Protein AF-A0A2H0QSD4-F1 (afdb_monomer)

Sequence (322 aa):
MYLGQYLIEKKLVNEKDVLSSVLEQVESSPSVLRIISDLNLVPPAVLIGIVDASIKAQKSVSQILLEKKLISTQDFEKVLSEQARQTRTLSEIIVEKKLLNHEDCQAAIEESQVLDSSSASSESEGDVKTDVSSAEDGDDEEISWAALETLKETGAVPEEEIKRLEAKLKKKSEVEQPPAIEEKSSEMTLDLFTTEFVTLLNENRVQELKEKLNLLEVDGLDSIDQIFNELHLLTGAAKMAGLQLFAKLFESWEKVIESMKKTQRLDHSLISEGHFMLDLAFSLRNGLIDFGKESVLLNKLQLKEKYLDNMKKAILIVKKAG

Secondary structure (DSSP, 8-state):
--HHHHHHHTTSS-HHHHHHHHHHHHHHS--HHHHHHHTT-S-HHHHHHHHHHHHHTT--HHHHHHHTT-S-HHHHHHHHHHHHHHSPPHHHHHHHTTSS-HHHHHHHHHHHHHHHHHTTS-----------------------HHHHHHHHHHT-S-HHHHHHHHHHHHHHHTT----------------HHHHHHHHHS-HHHHHHHHHHHHHHHHHGGGGHHHHHHHHHHHHHHHHHTT-HHHHHHHHHHHHHHHHHHHHT---THHHHHHHHHHHHHHHHHHHHHHHS-GGGGGGSHHHHHHHHHHHHHHHHHHHHH-

pLDDT: mean 84.32, std 16.51, range [30.69, 98.0]

Foldseek 3Di:
DPLLVLCCVVVLFPNVLSVVLVVVLVVQQDDLLVLCVVVVLADPVVSVVLVVVCVVVVHDSLVSCVVVVSGDPVVSVVSVVVRVVRRDDSLNSCCVVVSDPNVVSVVSVVVVLVVVVPPPDDDDDDDDDDDDDDDDDDDPPLQDPVNLVVCVVVVPDDPVVSVVSVVVVVVVVVVPDDPDDPPPPPPQDADPLLVVLLVLLDPVNLVVLLVLLVCCVVVPLPSLVVNLVSLVVSLVSCVVSVNVLSNLLSVLVNLLSVLCVVQVDDDNVVSVLVNLSSVLSNVLSVVCVVPVDSVCSVVPVVSVVSSVVSSVVSVVSSVVSD

Solvent-accessible surface area (backbone atoms only — not comparable to full-atom values): 18736 Å² total; per-residue (Å²): 86,62,65,66,59,49,34,38,75,70,63,65,38,56,66,68,61,45,49,55,34,52,52,49,27,60,72,43,41,63,51,71,69,56,50,36,52,76,68,61,69,47,60,70,75,56,53,54,55,42,53,55,45,20,64,74,65,72,42,56,61,68,55,54,34,54,75,69,59,63,48,54,72,71,59,48,51,50,45,53,54,52,36,60,73,57,32,54,52,60,66,59,48,35,38,74,70,62,64,39,54,67,67,63,48,52,51,49,52,54,52,30,57,50,56,55,67,66,71,79,75,84,86,81,95,79,92,78,90,83,84,89,84,83,88,84,85,90,73,90,78,77,78,48,74,70,58,54,52,53,43,62,73,67,63,82,56,60,71,71,58,54,53,53,52,54,52,54,54,54,60,54,65,70,72,67,69,76,77,88,71,77,80,69,82,70,80,68,74,60,52,72,47,45,48,50,37,54,61,62,64,30,71,68,53,50,50,52,50,45,50,52,48,56,41,34,78,76,60,38,72,77,49,46,61,62,54,42,53,51,37,49,51,52,22,51,38,21,53,72,39,68,34,62,67,56,20,52,53,33,51,43,46,43,48,36,51,52,37,31,66,74,62,75,49,90,59,74,70,52,43,60,51,46,47,52,48,51,53,48,52,48,53,51,48,54,43,32,70,76,61,51,38,68,84,59,51,56,70,41,62,70,54,35,50,52,51,54,51,52,53,52,49,36,52,54,52,38,65,74,62,110

Mean predicted aligned error: 18.04 Å

Structure (mmCIF, N/CA/C/O backbone):
data_AF-A0A2H0QSD4-F1
#
_entry.id   AF-A0A2H0QSD4-F1
#
loop_
_atom_site.group_PDB
_atom_site.id
_atom_site.type_symbol
_atom_site.label_atom_id
_atom_site.label_alt_id
_atom_site.label_comp_id
_atom_site.label_asym_id
_atom_site.label_entity_id
_atom_site.label_seq_id
_atom_site.pdbx_PDB_ins_code
_atom_site.Cartn_x
_atom_site.Cartn_y
_atom_site.Cartn_z
_atom_site.occupancy
_atom_site.B_iso_or_equiv
_atom_site.auth_seq_id
_atom_site.auth_comp_id
_atom_site.auth_asym_id
_atom_site.auth_atom_id
_atom_site.pdbx_PDB_model_num
ATOM 1 N N . MET A 1 1 ? -4.812 -0.501 -15.560 1.00 70.88 1 MET A N 1
ATOM 2 C CA . MET A 1 1 ? -6.242 -0.788 -15.670 1.00 70.88 1 MET A CA 1
ATOM 3 C C . MET A 1 1 ? -6.482 -2.124 -14.986 1.00 70.88 1 MET A C 1
ATOM 5 O O . MET A 1 1 ? -5.583 -2.955 -15.017 1.00 70.88 1 MET A O 1
ATOM 9 N N . TYR A 1 2 ? -7.638 -2.371 -14.355 1.00 83.50 2 TYR A N 1
ATOM 10 C CA . TYR A 1 2 ? -7.903 -3.682 -13.736 1.00 83.50 2 TYR A CA 1
ATOM 11 C C . TYR A 1 2 ? -7.851 -4.810 -14.785 1.00 83.50 2 TYR A C 1
ATOM 13 O O . TYR A 1 2 ? -8.458 -4.684 -15.851 1.00 83.50 2 TYR A O 1
ATOM 21 N N . LEU A 1 3 ? -7.159 -5.919 -14.484 1.00 87.25 3 LEU A N 1
ATOM 22 C CA . LEU A 1 3 ? -6.913 -7.020 -15.431 1.00 87.25 3 LEU A CA 1
ATOM 23 C C . LEU A 1 3 ? -8.207 -7.564 -16.053 1.00 87.25 3 LEU A C 1
ATOM 25 O O . LEU A 1 3 ? -8.272 -7.775 -17.259 1.00 87.25 3 LEU A O 1
ATOM 29 N N . GLY A 1 4 ? -9.261 -7.755 -15.256 1.00 88.69 4 GLY A N 1
ATOM 30 C CA . GLY A 1 4 ? -10.536 -8.257 -15.773 1.00 88.69 4 GLY A CA 1
ATOM 31 C C . GLY A 1 4 ? -11.149 -7.334 -16.829 1.00 88.69 4 GLY A C 1
ATOM 32 O O . GLY A 1 4 ? -11.648 -7.807 -17.847 1.00 88.69 4 GLY A O 1
ATOM 33 N N . GLN A 1 5 ? -11.046 -6.019 -16.633 1.00 89.12 5 GLN A N 1
ATOM 34 C CA . GLN A 1 5 ? -11.559 -5.037 -17.584 1.00 89.12 5 GLN A CA 1
ATOM 35 C C . GLN A 1 5 ? -10.707 -4.988 -18.855 1.00 89.12 5 GLN A C 1
ATOM 37 O O . GLN A 1 5 ? -11.250 -4.996 -19.958 1.00 89.12 5 GLN A O 1
ATOM 42 N N . TYR A 1 6 ? -9.383 -5.072 -18.705 1.00 91.44 6 TYR A N 1
ATOM 43 C CA . TYR A 1 6 ? -8.454 -5.201 -19.827 1.00 91.44 6 TYR A CA 1
ATOM 44 C C . TYR A 1 6 ? -8.796 -6.386 -20.740 1.00 91.44 6 TYR A C 1
ATOM 46 O O . TYR A 1 6 ? -8.884 -6.241 -21.961 1.00 91.44 6 TYR A O 1
ATOM 54 N N . LEU A 1 7 ? -9.040 -7.559 -20.150 1.00 92.12 7 LEU A N 1
ATOM 55 C CA . LEU A 1 7 ? -9.354 -8.777 -20.899 1.00 92.12 7 LEU A CA 1
ATOM 56 C C . LEU A 1 7 ? -10.665 -8.664 -21.690 1.00 92.12 7 LEU A C 1
ATOM 58 O O . LEU A 1 7 ? -10.747 -9.180 -22.809 1.00 92.12 7 LEU A O 1
ATOM 62 N N . ILE A 1 8 ? -11.662 -7.967 -21.135 1.00 93.12 8 ILE A N 1
ATOM 63 C CA . ILE A 1 8 ? -12.942 -7.700 -21.804 1.00 93.12 8 ILE A CA 1
ATOM 64 C C . ILE A 1 8 ? -12.737 -6.731 -22.972 1.00 93.12 8 ILE A C 1
ATOM 66 O O . ILE A 1 8 ? -13.190 -7.000 -24.086 1.00 93.12 8 ILE A O 1
ATOM 70 N N . GLU A 1 9 ? -12.028 -5.623 -22.748 1.00 92.19 9 GLU A N 1
ATOM 71 C CA . GLU A 1 9 ? -11.808 -4.582 -23.759 1.00 92.19 9 GLU A CA 1
ATOM 72 C C . GLU A 1 9 ? -11.023 -5.098 -24.966 1.00 92.19 9 GLU A C 1
ATOM 74 O O . GLU A 1 9 ? -11.377 -4.825 -26.117 1.00 92.19 9 GLU A O 1
ATOM 79 N N . LYS A 1 10 ? -10.001 -5.923 -24.721 1.00 92.88 10 LYS A N 1
ATOM 80 C CA . LYS A 1 10 ? -9.223 -6.585 -25.776 1.00 92.88 10 LYS A CA 1
ATOM 81 C C . LYS A 1 10 ? -9.943 -7.783 -26.401 1.00 92.88 10 LYS A C 1
ATOM 83 O O . LYS A 1 10 ? -9.405 -8.392 -27.323 1.00 92.88 10 LYS A O 1
ATOM 88 N N . LYS A 1 11 ? -11.161 -8.105 -25.944 1.00 94.06 11 LYS A N 1
ATOM 89 C CA . LYS A 1 11 ? -11.972 -9.251 -26.394 1.00 94.06 11 LYS A CA 1
ATOM 90 C C . LYS A 1 11 ? -11.239 -10.592 -26.267 1.00 94.06 11 LYS A C 1
ATOM 92 O O . LYS A 1 11 ? -11.496 -11.508 -27.045 1.00 94.06 11 LYS A O 1
ATOM 97 N N . LEU A 1 12 ? -10.328 -10.691 -25.300 1.00 92.00 12 LEU A N 1
ATOM 98 C CA . LEU A 1 12 ? -9.564 -11.906 -25.016 1.00 92.00 12 LEU A CA 1
ATOM 99 C C . LEU A 1 12 ? -10.417 -12.912 -24.243 1.00 92.00 12 LEU A C 1
ATOM 101 O O . LEU A 1 12 ? -10.355 -14.109 -24.498 1.00 92.00 12 LEU A O 1
ATOM 105 N N . VAL A 1 13 ? -11.255 -12.412 -23.333 1.00 93.62 13 VAL A N 1
ATOM 106 C CA . VAL A 1 13 ? -12.205 -13.208 -22.553 1.00 93.62 13 VAL A CA 1
ATOM 107 C C . VAL A 1 13 ? -13.552 -12.491 -22.563 1.00 93.62 13 VAL A C 1
ATOM 109 O O . VAL A 1 13 ? -13.613 -11.262 -22.573 1.00 93.62 13 VAL A O 1
ATOM 112 N N . ASN A 1 14 ? -14.652 -13.243 -22.596 1.00 94.75 14 ASN A N 1
ATOM 113 C CA . ASN A 1 14 ? -15.976 -12.634 -22.536 1.00 94.75 14 ASN A CA 1
ATOM 114 C C . ASN A 1 14 ? -16.309 -12.160 -21.106 1.00 94.75 14 ASN A C 1
ATOM 116 O O . ASN A 1 14 ? -15.790 -12.669 -20.114 1.00 94.75 14 ASN A O 1
ATOM 120 N N . GLU A 1 15 ? -17.219 -11.193 -20.999 1.00 95.19 15 GLU A N 1
ATOM 121 C CA . GLU A 1 15 ? -17.610 -10.586 -19.721 1.00 95.19 15 GLU A CA 1
ATOM 122 C C . GLU A 1 15 ? -18.168 -11.602 -18.710 1.00 95.19 15 GLU A C 1
ATOM 124 O O . GLU A 1 15 ? -17.880 -11.518 -17.517 1.00 95.19 15 GLU A O 1
ATOM 129 N N . LYS A 1 16 ? -18.925 -12.603 -19.180 1.00 95.00 16 LYS A N 1
ATOM 130 C CA . LYS A 1 16 ? -19.518 -13.632 -18.311 1.00 95.00 16 LYS A CA 1
ATOM 131 C C . LYS A 1 16 ? -18.454 -14.511 -17.659 1.00 95.00 16 LYS A C 1
ATOM 133 O O . LYS A 1 16 ? -18.561 -14.828 -16.477 1.00 95.00 16 LYS A O 1
ATOM 138 N N . ASP A 1 17 ? -17.434 -14.880 -18.417 1.00 94.00 17 ASP A N 1
ATOM 139 C CA . ASP A 1 17 ? -16.352 -15.742 -17.968 1.00 94.00 17 ASP A CA 1
ATOM 140 C C . ASP A 1 17 ? -15.423 -14.987 -17.013 1.00 94.00 17 ASP A C 1
ATOM 142 O O . ASP A 1 17 ? -15.036 -15.545 -15.981 1.00 94.00 17 ASP A O 1
ATOM 146 N N . VAL A 1 18 ? -15.152 -13.701 -17.280 1.00 92.56 18 VAL A N 1
ATOM 147 C CA . VAL A 1 18 ? -14.439 -12.820 -16.339 1.00 92.56 18 VAL A CA 1
ATOM 148 C C . VAL A 1 18 ? -15.221 -12.686 -15.037 1.00 92.56 18 VAL A C 1
ATOM 150 O O . VAL A 1 18 ? -14.660 -12.945 -13.975 1.00 92.56 18 VAL A O 1
ATOM 153 N N . LEU A 1 19 ? -16.521 -12.383 -15.095 1.00 92.62 19 LEU A N 1
ATOM 154 C CA . LEU A 1 19 ? -17.363 -12.290 -13.901 1.00 92.62 19 LEU A CA 1
ATOM 155 C C . LEU A 1 19 ? -17.364 -13.603 -13.106 1.00 92.62 19 LEU A C 1
ATOM 157 O O . LEU A 1 19 ? -17.188 -13.583 -11.891 1.00 92.62 19 LEU A O 1
ATOM 161 N N . SER A 1 20 ? -17.496 -14.750 -13.780 1.00 94.75 20 SER A N 1
ATOM 162 C CA . SER A 1 20 ? -17.443 -16.061 -13.120 1.00 94.75 20 SER A CA 1
ATOM 163 C C . SER A 1 20 ? -16.097 -16.325 -12.434 1.00 94.75 20 SER A C 1
ATOM 165 O O . SER A 1 20 ? -16.042 -17.020 -11.424 1.00 94.75 20 SER A O 1
ATOM 167 N N . SER A 1 21 ? -15.007 -15.789 -12.985 1.00 94.25 21 SER A N 1
ATOM 168 C CA . SER A 1 21 ? -13.654 -15.954 -12.450 1.00 94.25 21 SER A CA 1
ATOM 169 C C . SER A 1 21 ? -13.404 -15.028 -11.263 1.00 94.25 21 SER A C 1
ATOM 171 O O . SER A 1 21 ? -12.802 -15.455 -10.285 1.00 94.25 21 SER A O 1
ATOM 173 N N . VAL A 1 22 ? -13.938 -13.804 -11.297 1.00 91.00 22 VAL A N 1
ATOM 174 C CA . VAL A 1 22 ? -13.917 -12.876 -10.155 1.00 91.00 22 VAL A CA 1
ATOM 175 C C . VAL A 1 22 ? -14.750 -13.419 -8.992 1.00 91.00 22 VAL A C 1
ATOM 177 O O . VAL A 1 22 ? -14.315 -13.359 -7.847 1.00 91.00 22 VAL A O 1
ATOM 180 N N . LEU A 1 23 ? -15.925 -13.997 -9.263 1.00 91.12 23 LEU A N 1
ATOM 181 C CA . LEU A 1 23 ? -16.731 -14.634 -8.217 1.00 91.12 23 LEU A CA 1
ATOM 182 C C . LEU A 1 23 ? -15.973 -15.789 -7.554 1.00 91.12 23 LEU A C 1
ATOM 184 O O . LEU A 1 23 ? -15.892 -15.843 -6.331 1.00 91.12 23 LEU A O 1
ATOM 188 N N . GLU A 1 24 ? -15.341 -16.654 -8.349 1.00 92.31 24 GLU A N 1
ATOM 189 C CA . GLU A 1 24 ? -14.517 -17.744 -7.820 1.00 92.31 24 GLU A CA 1
ATOM 190 C C . GLU A 1 24 ? -13.295 -17.232 -7.044 1.00 92.31 24 GLU A C 1
ATOM 192 O O . GLU A 1 24 ? -12.917 -17.820 -6.034 1.00 92.31 24 GLU A O 1
ATOM 197 N N . GLN A 1 25 ? -12.706 -16.107 -7.456 1.00 90.94 25 GLN A N 1
ATOM 198 C CA . GLN A 1 25 ? -11.621 -15.455 -6.722 1.00 90.94 25 GLN A CA 1
ATOM 199 C C . GLN A 1 25 ? -12.073 -15.050 -5.315 1.00 90.94 25 GLN A C 1
ATOM 201 O O . GLN A 1 25 ? -11.409 -15.375 -4.324 1.00 90.94 25 GLN A O 1
ATOM 206 N N . VAL A 1 26 ? -13.227 -14.388 -5.222 1.00 87.38 26 VAL A N 1
ATOM 207 C CA . VAL A 1 26 ? -13.819 -13.967 -3.948 1.00 87.38 26 VAL A CA 1
ATOM 208 C C . VAL A 1 26 ? -14.167 -15.180 -3.083 1.00 87.38 26 VAL A C 1
ATOM 210 O O . VAL A 1 26 ? -13.857 -15.189 -1.895 1.00 87.38 26 VAL A O 1
ATOM 213 N N . GLU A 1 27 ? -14.740 -16.233 -3.668 1.00 89.75 27 GLU A N 1
ATOM 214 C CA . GLU A 1 27 ? -15.076 -17.474 -2.955 1.00 89.75 27 GLU A CA 1
ATOM 215 C C . GLU A 1 27 ? -13.840 -18.262 -2.497 1.00 89.75 27 GLU A C 1
ATOM 217 O O . GLU A 1 27 ? -13.879 -18.930 -1.461 1.00 89.75 27 GLU A O 1
ATOM 222 N N . SER A 1 28 ? -12.735 -18.175 -3.242 1.00 89.25 28 SER A N 1
ATOM 223 C CA . SER A 1 28 ? -11.476 -18.841 -2.899 1.00 89.25 28 SER A CA 1
ATOM 224 C C . SER A 1 28 ? -10.754 -18.196 -1.720 1.00 89.25 28 SER A C 1
ATOM 226 O O . SER A 1 28 ? -9.892 -18.837 -1.129 1.00 89.25 28 SER A O 1
ATOM 228 N N . SER A 1 29 ? -11.101 -16.955 -1.368 1.00 88.00 29 SER A N 1
ATOM 229 C CA . SER A 1 29 ? -10.437 -16.190 -0.314 1.00 88.00 29 SER A CA 1
ATOM 230 C C . SER A 1 29 ? -10.968 -16.621 1.059 1.00 88.00 29 SER A C 1
ATOM 232 O O . SER A 1 29 ? -12.095 -16.268 1.425 1.00 88.00 29 SER A O 1
ATOM 234 N N . PRO A 1 30 ? -10.202 -17.381 1.863 1.00 89.81 30 PRO A N 1
ATOM 235 C CA . PRO A 1 30 ? -10.677 -17.811 3.168 1.00 89.81 30 PRO A CA 1
ATOM 236 C C . PRO A 1 30 ? -10.833 -16.606 4.097 1.00 89.81 30 PRO A C 1
ATOM 238 O O . PRO A 1 30 ? -10.041 -15.661 4.082 1.00 89.81 30 PRO A O 1
ATOM 241 N N . SER A 1 31 ? -11.865 -16.634 4.940 1.00 91.06 31 SER A N 1
ATOM 242 C CA . SER A 1 31 ? -12.068 -15.572 5.922 1.00 91.06 31 SER A CA 1
ATOM 243 C C . SER A 1 31 ? -11.013 -15.639 7.028 1.00 91.06 31 SER A C 1
ATOM 245 O O . SER A 1 31 ? -10.570 -16.718 7.426 1.00 91.06 31 SER A O 1
ATOM 247 N N . VAL A 1 32 ? -10.672 -14.481 7.597 1.00 90.38 32 VAL A N 1
ATOM 248 C CA . VAL A 1 32 ? -9.747 -14.363 8.741 1.00 90.38 32 VAL A CA 1
ATOM 249 C C . VAL A 1 32 ? -10.153 -15.297 9.892 1.00 90.38 32 VAL A C 1
ATOM 251 O O . VAL A 1 32 ? -9.309 -15.953 10.493 1.00 90.38 32 VAL A O 1
ATOM 254 N N . LEU A 1 33 ? -11.458 -15.427 10.159 1.00 92.75 33 LEU A N 1
ATOM 255 C CA . LEU A 1 33 ? -11.996 -16.344 11.171 1.00 92.75 33 LEU A CA 1
ATOM 256 C C . LEU A 1 33 ? -11.663 -17.809 10.889 1.00 92.75 33 LEU A C 1
ATOM 258 O O . LEU A 1 33 ? -11.310 -18.543 11.811 1.00 92.75 33 LEU A O 1
ATOM 262 N N . ARG A 1 34 ? -11.794 -18.232 9.627 1.00 93.50 34 ARG A N 1
ATOM 263 C CA . ARG A 1 34 ? -11.511 -19.607 9.217 1.00 93.50 34 ARG A CA 1
ATOM 264 C C . ARG A 1 34 ? -10.042 -19.937 9.447 1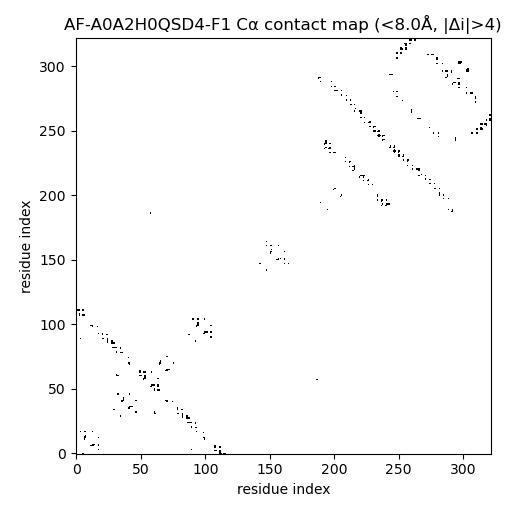.00 93.50 34 ARG A C 1
ATOM 266 O O . ARG A 1 34 ? -9.747 -20.926 10.100 1.00 93.50 34 ARG A O 1
ATOM 273 N N . ILE A 1 35 ? -9.144 -19.056 9.018 1.00 94.31 35 ILE A N 1
ATOM 274 C CA . ILE A 1 35 ? -7.698 -19.251 9.171 1.00 94.31 35 ILE A CA 1
ATOM 275 C C . ILE A 1 35 ? -7.298 -19.283 10.648 1.00 94.31 35 ILE A C 1
ATOM 277 O O . ILE A 1 35 ? -6.523 -20.140 11.058 1.00 94.31 35 ILE A O 1
ATOM 281 N N . ILE A 1 36 ? -7.850 -18.390 11.475 1.00 94.12 36 ILE A N 1
ATOM 282 C CA . ILE A 1 36 ? -7.592 -18.390 12.924 1.00 94.12 36 ILE A CA 1
ATOM 283 C C . ILE A 1 36 ? -8.042 -19.703 13.570 1.00 94.12 36 ILE A C 1
ATOM 285 O O . ILE A 1 36 ? -7.344 -20.226 14.442 1.00 94.12 36 ILE A O 1
ATOM 289 N N . SER A 1 37 ? -9.195 -20.227 13.144 1.00 94.31 37 SER A N 1
ATOM 290 C CA . SER A 1 37 ? -9.696 -21.526 13.589 1.00 94.31 37 SER A CA 1
ATOM 291 C C . SER A 1 37 ? -8.776 -22.663 13.140 1.00 94.31 37 SER A C 1
ATOM 293 O O . SER A 1 37 ? -8.420 -23.505 13.958 1.00 94.31 37 SER A O 1
ATOM 295 N N . ASP A 1 38 ? -8.354 -22.673 11.874 1.00 94.38 38 ASP A N 1
ATOM 296 C CA . ASP A 1 38 ? -7.491 -23.716 11.303 1.00 94.38 38 ASP A CA 1
ATOM 297 C C . ASP A 1 38 ? -6.108 -23.740 11.977 1.00 94.38 38 ASP A C 1
ATOM 299 O O . ASP A 1 38 ? -5.574 -24.804 12.298 1.00 94.38 38 ASP A O 1
ATOM 303 N N . LEU A 1 39 ? -5.553 -22.562 12.278 1.00 94.62 39 LEU A N 1
ATOM 304 C CA . LEU A 1 39 ? -4.291 -22.406 13.003 1.00 94.62 39 LEU A CA 1
ATOM 305 C C . LEU A 1 39 ? -4.431 -22.599 14.525 1.00 94.62 39 LEU A C 1
ATOM 307 O O . LEU A 1 39 ? -3.426 -22.563 15.233 1.00 94.62 39 LEU A O 1
ATOM 311 N N . ASN A 1 40 ? -5.648 -22.813 15.040 1.00 95.19 40 ASN A N 1
ATOM 312 C CA . ASN A 1 40 ? -5.954 -22.947 16.469 1.00 95.19 40 ASN A CA 1
ATOM 313 C C . ASN A 1 40 ? -5.394 -21.802 17.339 1.00 95.19 40 ASN A C 1
ATOM 315 O O . ASN A 1 40 ? -5.021 -22.015 18.493 1.00 95.19 40 ASN A O 1
ATOM 319 N N . LEU A 1 41 ? -5.337 -20.580 16.801 1.00 94.06 41 LEU A N 1
ATOM 320 C CA . LEU A 1 41 ? -4.761 -19.430 17.514 1.00 94.06 41 LEU A CA 1
ATOM 321 C C . LEU A 1 41 ? -5.691 -18.909 18.613 1.00 94.06 41 LEU A C 1
ATOM 323 O O . LEU A 1 41 ? -5.234 -18.368 19.617 1.00 94.06 41 LEU A O 1
ATOM 327 N N . VAL A 1 42 ? -7.003 -19.076 18.428 1.00 94.56 42 VAL A N 1
ATOM 328 C CA . VAL A 1 42 ? -8.032 -18.636 19.374 1.00 94.56 42 VAL A CA 1
ATOM 329 C C . VAL A 1 42 ? -9.030 -19.776 19.596 1.00 94.56 42 VAL A C 1
ATOM 331 O O . VAL A 1 42 ? -9.488 -20.375 18.621 1.00 94.56 42 VAL A O 1
ATOM 334 N N . PRO A 1 43 ? -9.425 -20.081 20.848 1.00 95.56 43 PRO A N 1
ATOM 335 C CA . PRO A 1 43 ? -10.403 -21.130 21.113 1.00 95.56 43 PRO A CA 1
ATOM 336 C C . PRO A 1 43 ? -11.765 -20.851 20.444 1.00 95.56 43 PRO A C 1
ATOM 338 O O . PRO A 1 43 ? -12.239 -19.710 20.492 1.00 95.56 43 PRO A O 1
ATOM 341 N N . PRO A 1 44 ? -12.475 -21.873 19.923 1.00 93.75 44 PRO A N 1
ATOM 342 C CA . PRO A 1 44 ? -13.745 -21.688 19.209 1.00 93.75 44 PRO A CA 1
ATOM 343 C C . PRO A 1 44 ? -14.828 -20.949 20.007 1.00 93.75 44 PRO A C 1
ATOM 345 O O . PRO A 1 44 ? -15.555 -20.123 19.462 1.00 93.75 44 PRO A O 1
ATOM 348 N N . ALA A 1 45 ? -14.907 -21.190 21.320 1.00 93.25 45 ALA A N 1
ATOM 349 C CA . ALA A 1 45 ? -15.857 -20.499 22.193 1.00 93.25 45 ALA A CA 1
ATOM 350 C C . ALA A 1 45 ? -15.612 -18.980 22.241 1.00 93.25 45 ALA A C 1
ATOM 352 O O . ALA A 1 45 ? -16.557 -18.195 22.311 1.00 93.25 45 ALA A O 1
ATOM 353 N N . VAL A 1 46 ? -14.345 -18.562 22.170 1.00 94.94 46 VAL A N 1
ATOM 354 C CA . VAL A 1 46 ? -13.970 -17.146 22.137 1.00 94.94 46 VAL A CA 1
ATOM 355 C C . VAL A 1 46 ? -14.274 -16.557 20.762 1.00 94.94 46 VAL A C 1
ATOM 357 O O . VAL A 1 46 ? -14.818 -15.460 20.700 1.00 94.94 46 VAL A O 1
ATOM 360 N N . LEU A 1 47 ? -14.019 -17.293 19.672 1.00 94.00 47 LEU A N 1
ATOM 36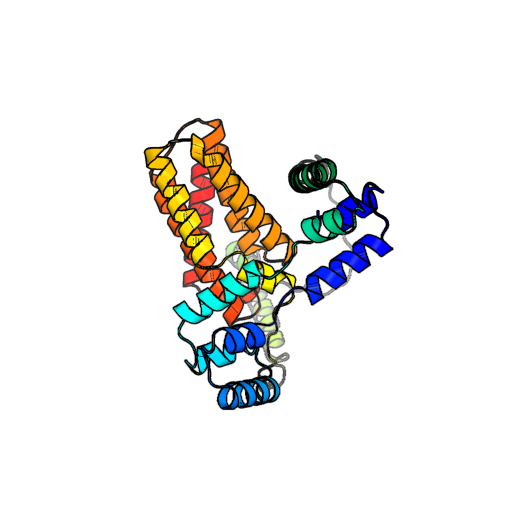1 C CA . LEU A 1 47 ? -14.340 -16.850 18.308 1.00 94.00 47 LEU A CA 1
ATOM 362 C C . LEU A 1 47 ? -15.826 -16.524 18.130 1.00 94.00 47 LEU A C 1
ATOM 364 O O . LEU A 1 47 ? -16.151 -15.477 17.579 1.00 94.00 47 LEU A O 1
ATOM 368 N N . ILE A 1 48 ? -16.727 -17.357 18.657 1.00 93.81 48 ILE A N 1
ATOM 369 C CA . ILE A 1 48 ? -18.173 -17.081 18.622 1.00 93.81 48 ILE A CA 1
ATOM 370 C C . ILE A 1 48 ? -18.485 -15.765 19.348 1.00 93.81 48 ILE A C 1
ATOM 372 O O . ILE A 1 48 ? -19.186 -14.907 18.814 1.00 93.81 48 ILE A O 1
ATOM 376 N N . GLY A 1 49 ? -17.896 -15.556 20.529 1.00 94.50 49 GLY A N 1
ATOM 377 C CA . GLY A 1 49 ? -18.054 -14.307 21.278 1.00 94.50 49 GLY A CA 1
ATOM 378 C C . GLY A 1 49 ? -17.477 -13.082 20.559 1.00 94.50 49 GLY A C 1
ATOM 379 O O . GLY A 1 49 ? -17.971 -11.971 20.753 1.00 94.50 49 GLY A O 1
ATOM 380 N N . ILE A 1 50 ? -16.452 -13.263 19.721 1.00 93.75 50 ILE A N 1
ATOM 381 C CA . ILE A 1 50 ? -15.905 -12.202 18.866 1.00 93.75 50 ILE A CA 1
ATOM 382 C C . ILE A 1 50 ? -16.877 -11.869 17.741 1.00 93.75 50 ILE A C 1
ATOM 384 O O . ILE A 1 50 ? -17.078 -10.688 17.496 1.00 93.75 50 ILE A O 1
ATOM 388 N N . VAL A 1 51 ? -17.498 -12.861 17.098 1.00 93.88 51 VAL A N 1
ATOM 389 C CA . VAL A 1 51 ? -18.511 -12.625 16.054 1.00 93.88 51 VAL A CA 1
ATOM 390 C C . VAL A 1 51 ? -19.725 -11.894 16.631 1.00 93.88 51 VAL A C 1
ATOM 392 O O . VAL A 1 51 ? -20.189 -10.901 16.078 1.00 93.88 51 VAL A O 1
ATOM 395 N N . ASP A 1 52 ? -20.196 -12.304 17.807 1.00 93.06 52 ASP A N 1
ATOM 396 C CA . ASP A 1 52 ? -21.268 -11.581 18.494 1.00 93.06 52 ASP A CA 1
ATOM 397 C C . ASP A 1 52 ? -20.849 -10.150 18.849 1.00 93.06 52 ASP A C 1
ATOM 399 O O . ASP A 1 52 ? -21.637 -9.210 18.723 1.00 93.06 52 ASP A O 1
ATOM 403 N N . ALA A 1 53 ? -19.604 -9.964 19.293 1.00 91.06 53 ALA A N 1
ATOM 404 C CA . ALA A 1 53 ? -19.065 -8.641 19.569 1.00 91.06 53 ALA A CA 1
ATOM 405 C C . ALA A 1 53 ? -18.897 -7.807 18.290 1.00 91.06 53 ALA A C 1
ATOM 407 O O . ALA A 1 53 ? -19.130 -6.604 18.350 1.00 91.06 53 ALA A O 1
ATOM 408 N N . SER A 1 54 ? -18.549 -8.416 17.152 1.00 91.38 54 SER A N 1
ATOM 409 C CA . SER A 1 54 ? -18.392 -7.735 15.861 1.00 91.38 54 SER A CA 1
ATOM 410 C C . SER A 1 54 ? -19.724 -7.251 15.332 1.00 91.38 54 SER A C 1
ATOM 412 O O . SER A 1 54 ? -19.808 -6.139 14.837 1.00 91.38 54 SER A O 1
ATOM 414 N N . ILE A 1 55 ? -20.788 -8.028 15.526 1.00 91.50 55 ILE A N 1
ATOM 415 C CA . ILE A 1 55 ? -22.146 -7.613 15.168 1.00 91.50 55 ILE A CA 1
ATOM 416 C C . ILE A 1 55 ? -22.639 -6.506 16.109 1.00 91.50 55 ILE A C 1
ATOM 418 O O . ILE A 1 55 ? -23.163 -5.495 15.649 1.00 91.50 55 ILE A O 1
ATOM 422 N N . LYS A 1 56 ? -22.460 -6.666 17.428 1.00 92.94 56 LYS A N 1
ATOM 423 C CA . LYS A 1 56 ? -22.938 -5.687 18.425 1.00 92.94 56 LYS A CA 1
ATOM 424 C C . LYS A 1 56 ? -22.218 -4.348 18.345 1.00 92.94 56 LYS A C 1
ATOM 426 O O . LYS A 1 56 ? -22.844 -3.319 18.566 1.00 92.94 56 LYS A O 1
ATOM 431 N N . ALA A 1 57 ? -20.914 -4.384 18.099 1.00 88.50 57 ALA A N 1
ATOM 432 C CA . ALA A 1 57 ? -20.076 -3.200 18.007 1.00 88.50 57 ALA A CA 1
ATOM 433 C C . ALA A 1 57 ? -19.856 -2.743 16.562 1.00 88.50 57 ALA A C 1
ATOM 435 O O . ALA A 1 57 ? -19.039 -1.859 16.394 1.00 88.50 57 ALA A O 1
ATOM 436 N N . GLN A 1 58 ? -20.470 -3.407 15.568 1.00 83.94 58 GLN A N 1
ATOM 437 C CA . GLN A 1 58 ? -20.311 -3.167 14.121 1.00 83.94 58 GLN A CA 1
ATOM 438 C C . GLN A 1 58 ? -18.852 -2.956 13.644 1.00 83.94 58 GLN A C 1
ATOM 440 O O . GLN A 1 58 ? -18.571 -2.346 12.616 1.00 83.94 58 GLN A O 1
ATOM 445 N N . LYS A 1 59 ? -17.893 -3.560 14.354 1.00 86.31 59 LYS A N 1
ATOM 446 C CA . LYS A 1 59 ? -16.467 -3.563 14.004 1.00 86.31 59 LYS A CA 1
ATOM 447 C C . LYS A 1 59 ? -16.109 -4.803 13.207 1.00 86.31 59 LYS A C 1
ATOM 449 O O . LYS A 1 59 ? -16.726 -5.856 13.359 1.00 86.31 59 LYS A O 1
ATOM 454 N N . SER A 1 60 ? -15.032 -4.722 12.432 1.00 87.88 60 SER A N 1
ATOM 455 C CA . SER A 1 60 ? -14.458 -5.923 11.823 1.00 87.88 60 SER A CA 1
ATOM 456 C C . SER A 1 60 ? -13.946 -6.892 12.897 1.00 87.88 60 SER A C 1
ATOM 458 O O . SER A 1 60 ? -13.476 -6.495 13.968 1.00 87.88 60 SER A O 1
ATOM 460 N N . VAL A 1 61 ? -13.991 -8.190 12.595 1.00 89.44 61 VAL A N 1
ATOM 461 C CA . VAL A 1 61 ? -13.455 -9.242 13.474 1.00 89.44 61 VAL A CA 1
ATOM 462 C C . VAL A 1 61 ? -11.981 -8.975 13.803 1.00 89.44 61 VAL A C 1
ATOM 464 O O . VAL A 1 61 ? -11.574 -9.095 14.958 1.00 89.44 61 VAL A O 1
ATOM 467 N N . SER A 1 62 ? -11.200 -8.559 12.802 1.00 88.88 62 SER A N 1
ATOM 468 C CA . SER A 1 62 ? -9.780 -8.220 12.929 1.00 88.88 62 SER A CA 1
ATOM 469 C C . SER A 1 62 ? -9.531 -7.108 13.950 1.00 88.88 62 SER A C 1
ATOM 471 O O . SER A 1 62 ? -8.658 -7.242 14.805 1.00 88.88 62 SER A O 1
ATOM 473 N N . GLN A 1 63 ? -10.333 -6.038 13.922 1.00 85.12 63 GLN A N 1
ATOM 474 C CA . GLN A 1 63 ? -10.226 -4.949 14.899 1.00 85.12 63 GLN A CA 1
ATOM 475 C C . GLN A 1 63 ? -10.519 -5.438 16.317 1.00 85.12 63 GLN A C 1
ATOM 477 O O . GLN A 1 63 ? -9.765 -5.131 17.233 1.00 85.12 63 GLN A O 1
ATOM 482 N N . ILE A 1 64 ? -11.564 -6.248 16.512 1.00 90.44 64 ILE A N 1
ATOM 483 C CA . ILE A 1 64 ? -11.911 -6.759 17.847 1.00 90.44 64 ILE A CA 1
ATOM 484 C C . ILE A 1 64 ? -10.832 -7.691 18.393 1.00 90.44 64 ILE A C 1
ATOM 486 O O . ILE A 1 64 ? -10.529 -7.641 19.587 1.00 90.44 64 ILE A O 1
ATOM 490 N N . LEU A 1 65 ? -10.248 -8.528 17.535 1.00 90.69 65 LEU A N 1
ATOM 491 C CA . LEU A 1 65 ? -9.136 -9.406 17.896 1.00 90.69 65 LEU A CA 1
ATOM 492 C C . LEU A 1 65 ? -7.934 -8.610 18.422 1.00 90.69 65 LEU A C 1
ATOM 494 O O . LEU A 1 65 ? -7.382 -8.970 19.465 1.00 90.69 65 LEU A O 1
ATOM 498 N N . LEU A 1 66 ? -7.572 -7.519 17.738 1.00 88.06 66 LEU A N 1
ATOM 499 C CA . LEU A 1 66 ? -6.452 -6.652 18.110 1.00 88.06 66 LEU A CA 1
ATOM 500 C C . LEU A 1 66 ? -6.765 -5.790 19.343 1.00 88.06 66 LEU A C 1
ATOM 502 O O . LEU A 1 66 ? -5.976 -5.759 20.286 1.00 88.06 66 LEU A O 1
ATOM 506 N N . GLU A 1 67 ? -7.936 -5.148 19.392 1.00 89.25 67 GLU A N 1
ATOM 507 C CA . GLU A 1 67 ? -8.360 -4.296 20.515 1.00 89.25 67 GLU A CA 1
ATOM 508 C C . GLU A 1 67 ? -8.431 -5.075 21.830 1.00 89.25 67 GLU A C 1
ATOM 510 O O . GLU A 1 67 ? -7.954 -4.615 22.869 1.00 89.25 67 GLU A O 1
ATOM 515 N N . LYS A 1 68 ? -9.003 -6.285 21.788 1.00 92.12 68 LYS A N 1
ATOM 516 C CA . LYS A 1 68 ? -9.099 -7.158 22.963 1.00 92.12 68 LYS A CA 1
ATOM 517 C C . LYS A 1 68 ? -7.806 -7.922 23.248 1.00 92.12 68 LYS A C 1
ATOM 519 O O . LYS A 1 68 ? -7.776 -8.682 24.214 1.00 92.12 68 LYS A O 1
ATOM 524 N N . LYS A 1 69 ? -6.757 -7.730 22.434 1.00 91.69 69 LYS A N 1
ATOM 525 C CA . LYS A 1 69 ? -5.466 -8.431 22.528 1.00 91.69 69 LYS A CA 1
ATOM 526 C C . LYS A 1 69 ? -5.636 -9.954 22.599 1.00 91.69 69 LYS A C 1
ATOM 528 O O . LYS A 1 69 ? -4.934 -10.630 23.346 1.00 91.69 69 LYS A O 1
ATOM 533 N N . LEU A 1 70 ? -6.613 -10.481 21.858 1.00 91.50 70 LEU A N 1
ATOM 534 C CA . LEU A 1 70 ? -6.924 -11.915 21.815 1.00 91.50 70 LEU A CA 1
ATOM 535 C C . LEU A 1 70 ? -5.977 -12.679 20.889 1.00 91.50 70 LEU A C 1
ATOM 537 O O . LEU A 1 70 ? -5.874 -13.897 20.992 1.00 91.50 70 LEU A O 1
ATOM 541 N N . ILE A 1 71 ? -5.289 -11.958 20.008 1.00 93.44 71 ILE A N 1
ATOM 542 C CA . ILE A 1 71 ? -4.221 -12.456 19.152 1.00 93.44 71 ILE A CA 1
ATOM 543 C C . ILE A 1 71 ? -3.022 -11.512 19.272 1.00 93.44 71 ILE A C 1
ATOM 545 O O . ILE A 1 71 ? -3.192 -10.305 19.472 1.00 93.44 71 ILE A O 1
ATOM 549 N N . SER A 1 72 ? -1.809 -12.055 19.186 1.00 91.44 72 SER A N 1
ATOM 550 C CA . SER A 1 72 ? -0.598 -11.239 19.104 1.00 91.44 72 SER A CA 1
ATOM 551 C C . SER A 1 72 ? -0.473 -10.615 17.708 1.00 91.44 72 SER A C 1
ATOM 553 O O . SER A 1 72 ? -0.988 -11.166 16.736 1.00 91.44 72 SER A O 1
ATOM 555 N N . THR A 1 73 ? 0.235 -9.489 17.581 1.00 87.38 73 THR A N 1
ATOM 556 C CA . THR A 1 73 ? 0.490 -8.869 16.267 1.00 87.38 73 THR A CA 1
ATOM 557 C C . THR A 1 73 ? 1.197 -9.841 15.318 1.00 87.38 73 THR A C 1
ATOM 559 O O . THR A 1 73 ? 0.782 -9.986 14.175 1.00 87.38 73 THR A O 1
ATOM 562 N N . GLN A 1 74 ? 2.180 -10.597 15.821 1.00 89.31 74 GLN A N 1
ATOM 563 C CA . GLN A 1 74 ? 2.911 -11.597 15.034 1.00 89.31 74 GLN A CA 1
ATOM 564 C C . GLN A 1 74 ? 2.011 -12.739 14.549 1.00 89.31 74 GLN A C 1
ATOM 566 O O . GLN A 1 74 ? 2.143 -13.205 13.421 1.00 89.31 74 GLN A O 1
ATOM 571 N N . ASP A 1 75 ? 1.089 -13.220 15.384 1.00 92.00 75 ASP A N 1
ATOM 572 C CA . ASP A 1 75 ? 0.172 -14.284 14.968 1.00 92.00 75 ASP A CA 1
ATOM 573 C C . ASP A 1 75 ? -0.903 -13.759 14.013 1.00 92.00 75 ASP A C 1
ATOM 575 O O . ASP A 1 75 ? -1.327 -14.479 13.112 1.00 92.00 75 ASP A O 1
ATOM 579 N N . PHE A 1 76 ? -1.297 -12.492 14.148 1.00 91.31 76 PHE A N 1
ATOM 580 C CA . PHE A 1 76 ? -2.177 -11.838 13.186 1.00 91.31 76 PHE A CA 1
ATOM 581 C C . PHE A 1 76 ? -1.500 -11.669 11.815 1.00 91.31 76 PHE A C 1
ATOM 583 O O . PHE A 1 76 ? -2.111 -11.958 10.791 1.00 91.31 76 PHE A O 1
ATOM 590 N N . GLU A 1 77 ? -0.217 -11.306 11.775 1.00 87.19 77 GLU A N 1
ATOM 591 C CA . GLU A 1 77 ? 0.575 -11.268 10.536 1.00 87.19 77 GLU A CA 1
ATOM 592 C C . GLU A 1 77 ? 0.685 -12.641 9.864 1.00 87.19 77 GLU A C 1
ATOM 594 O O . GLU A 1 77 ? 0.569 -12.740 8.638 1.00 87.19 77 GLU A O 1
ATOM 599 N N . LYS A 1 78 ? 0.841 -13.719 10.648 1.00 91.06 78 LYS A N 1
ATOM 600 C CA . LYS A 1 78 ? 0.801 -15.093 10.116 1.00 91.06 78 LYS A CA 1
ATOM 601 C C . LYS A 1 78 ? -0.550 -15.408 9.485 1.00 91.06 78 LYS A C 1
ATOM 603 O O . LYS A 1 78 ? -0.585 -16.015 8.421 1.00 91.06 78 LYS A O 1
ATOM 608 N N . VAL A 1 79 ? -1.650 -14.984 10.109 1.00 92.69 79 VAL A N 1
ATOM 609 C CA . VAL A 1 79 ? -3.003 -15.169 9.562 1.00 92.69 79 VAL A CA 1
ATOM 610 C C . VAL A 1 79 ? -3.156 -14.447 8.226 1.00 92.69 79 VAL A C 1
ATOM 612 O O . VAL A 1 79 ? -3.662 -15.046 7.282 1.00 92.69 79 VAL A O 1
ATOM 615 N N . LEU A 1 80 ? -2.691 -13.199 8.118 1.00 89.44 80 LEU A N 1
ATOM 616 C CA . LEU A 1 80 ? -2.749 -12.444 6.861 1.00 89.44 80 LEU A CA 1
ATOM 617 C C . LEU A 1 80 ? -1.874 -13.073 5.771 1.00 89.44 80 LEU A C 1
ATOM 619 O O . LEU A 1 80 ? -2.308 -13.202 4.628 1.00 89.44 80 LEU A O 1
ATOM 623 N N . SER A 1 81 ? -0.671 -13.521 6.131 1.00 87.25 81 SER A N 1
ATOM 624 C CA . SER A 1 81 ? 0.225 -14.234 5.212 1.00 87.25 81 SER A CA 1
ATOM 625 C C . SER A 1 81 ? -0.411 -15.526 4.696 1.00 87.25 81 SER A C 1
ATOM 627 O O . SER A 1 81 ? -0.361 -15.825 3.505 1.00 87.25 81 SER A O 1
ATOM 629 N N . GLU A 1 82 ? -1.060 -16.279 5.582 1.00 90.44 82 GLU A N 1
ATOM 630 C CA . GLU A 1 82 ? -1.738 -17.523 5.232 1.00 90.44 82 GLU A CA 1
ATOM 631 C C . GLU A 1 82 ? -3.003 -17.272 4.396 1.00 90.44 8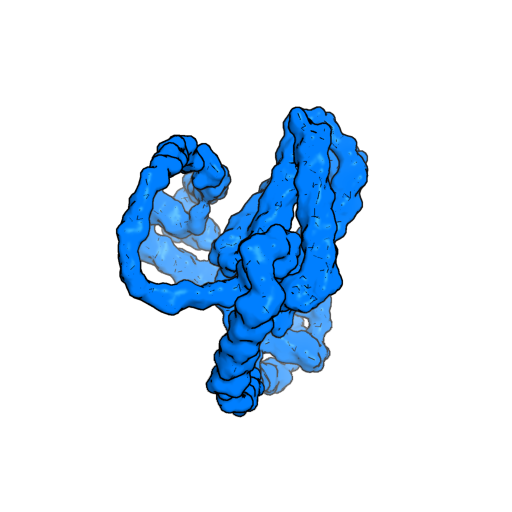2 GLU A C 1
ATOM 633 O O . GLU A 1 82 ? -3.298 -18.036 3.478 1.00 90.44 82 GLU A O 1
ATOM 638 N N . GLN A 1 83 ? -3.709 -16.164 4.641 1.00 90.88 83 GLN A N 1
ATOM 639 C CA . GLN A 1 83 ? -4.834 -15.727 3.814 1.00 90.88 83 GLN A CA 1
ATOM 640 C C . GLN A 1 83 ? -4.383 -15.422 2.389 1.00 90.88 83 GLN A C 1
ATOM 642 O O . GLN A 1 83 ? -4.991 -15.907 1.434 1.00 90.88 83 GLN A O 1
ATOM 647 N N . ALA A 1 84 ? -3.298 -14.657 2.250 1.00 84.31 84 ALA A N 1
ATOM 648 C CA . ALA A 1 84 ? -2.714 -14.328 0.957 1.00 84.31 84 ALA A CA 1
ATOM 649 C C . ALA A 1 84 ? -2.245 -15.588 0.215 1.00 84.31 84 ALA A C 1
ATOM 651 O O . ALA A 1 84 ? -2.471 -15.706 -0.982 1.00 84.31 84 ALA A O 1
ATOM 652 N N . ARG A 1 85 ? -1.668 -16.563 0.932 1.00 88.44 85 ARG A N 1
ATOM 653 C CA . ARG A 1 85 ? -1.213 -17.843 0.366 1.00 88.44 85 ARG A CA 1
ATOM 654 C C . ARG A 1 85 ? -2.352 -18.716 -0.166 1.00 88.44 85 ARG A C 1
ATOM 656 O O . ARG A 1 85 ? -2.141 -19.476 -1.106 1.00 88.44 85 ARG A O 1
ATOM 663 N N . GLN A 1 86 ? -3.520 -18.671 0.470 1.00 87.75 86 GLN A N 1
ATOM 664 C CA . GLN A 1 86 ? -4.677 -19.491 0.092 1.00 87.75 86 GLN A CA 1
ATOM 665 C C . GLN A 1 86 ? -5.601 -18.804 -0.922 1.00 87.75 86 GLN A C 1
ATOM 667 O O . GLN A 1 86 ? -6.395 -19.480 -1.574 1.00 87.75 86 GLN A O 1
ATOM 672 N N . THR A 1 87 ? -5.507 -17.481 -1.052 1.00 87.88 87 THR A N 1
ATOM 673 C CA . THR A 1 87 ? -6.294 -16.715 -2.018 1.00 87.88 87 THR A CA 1
ATOM 674 C C . THR A 1 87 ? -5.758 -16.962 -3.420 1.00 87.88 87 THR A C 1
ATOM 676 O O . THR A 1 87 ? -4.587 -16.708 -3.689 1.00 87.88 87 THR A O 1
ATOM 679 N N . ARG A 1 88 ? -6.617 -17.435 -4.326 1.00 89.19 88 ARG A N 1
ATOM 680 C CA . ARG A 1 88 ? -6.241 -17.606 -5.733 1.00 89.19 88 ARG A CA 1
ATOM 681 C C . ARG A 1 88 ? -6.288 -16.262 -6.436 1.00 89.19 88 ARG A C 1
ATOM 683 O O . ARG A 1 88 ? -7.156 -15.435 -6.159 1.00 89.19 88 ARG A O 1
ATOM 690 N N . THR A 1 89 ? -5.364 -16.027 -7.352 1.00 90.25 89 THR A N 1
ATOM 691 C CA . THR A 1 89 ? -5.380 -14.805 -8.163 1.00 90.25 89 THR A CA 1
ATOM 692 C C . THR A 1 89 ? -6.326 -14.954 -9.357 1.00 90.25 89 THR A C 1
ATOM 694 O O . THR A 1 89 ? -6.631 -16.061 -9.805 1.00 90.25 89 THR A O 1
ATOM 697 N N . LEU A 1 90 ? -6.813 -13.834 -9.902 1.00 89.56 90 LEU A N 1
ATOM 698 C CA . LEU A 1 90 ? -7.681 -13.866 -11.084 1.00 89.56 90 LEU A CA 1
ATOM 699 C C . LEU A 1 90 ? -6.990 -14.544 -12.283 1.00 89.56 90 LEU A C 1
ATOM 701 O O . LEU A 1 90 ? -7.630 -15.292 -13.017 1.00 89.56 90 LEU A O 1
ATOM 705 N N . SER A 1 91 ? -5.688 -14.313 -12.465 1.00 90.31 91 SER A N 1
ATOM 706 C CA . SER A 1 91 ? -4.885 -14.926 -13.528 1.00 90.31 91 SER A CA 1
ATOM 707 C C . SER A 1 91 ? -4.800 -16.446 -13.385 1.00 90.31 91 SER A C 1
ATOM 709 O O . SER A 1 91 ? -5.026 -17.156 -14.363 1.00 90.31 91 SER A O 1
ATOM 711 N N . GLU A 1 92 ? -4.562 -16.962 -12.175 1.00 89.12 92 GLU A N 1
ATOM 712 C CA . GLU A 1 92 ? -4.570 -18.407 -11.900 1.00 89.12 92 GLU A CA 1
ATOM 713 C C . GLU A 1 92 ? -5.905 -19.051 -12.283 1.00 89.12 92 GLU A C 1
ATOM 715 O O . GLU A 1 92 ? -5.929 -20.077 -12.965 1.00 89.12 92 GLU A O 1
ATOM 720 N N . ILE A 1 93 ? -7.022 -18.427 -11.896 1.00 92.06 93 ILE A N 1
ATOM 721 C CA . ILE A 1 93 ? -8.369 -18.941 -12.177 1.00 92.06 93 ILE A CA 1
ATOM 722 C C . ILE A 1 93 ? -8.653 -18.939 -13.684 1.00 92.06 93 ILE A C 1
ATOM 724 O O . ILE A 1 93 ? -9.197 -19.908 -14.215 1.00 92.06 93 ILE A O 1
ATOM 728 N N . ILE A 1 94 ? -8.263 -17.878 -14.393 1.00 91.44 94 ILE A N 1
ATOM 729 C CA . ILE A 1 94 ? -8.457 -17.750 -15.845 1.00 91.44 94 ILE A CA 1
ATOM 730 C C . ILE A 1 94 ? -7.661 -18.813 -16.612 1.00 91.44 94 ILE A C 1
ATOM 732 O O . ILE A 1 94 ? -8.197 -19.428 -17.543 1.00 91.44 94 ILE A O 1
ATOM 736 N N . VAL A 1 95 ? -6.412 -19.061 -16.207 1.00 92.94 95 VAL A N 1
ATOM 737 C CA . VAL A 1 95 ? -5.555 -20.092 -16.809 1.00 92.94 95 VAL A CA 1
ATOM 738 C C . VAL A 1 95 ? -6.096 -21.491 -16.518 1.00 92.94 95 VAL A C 1
ATOM 740 O O . VAL A 1 95 ? -6.173 -22.326 -17.421 1.00 92.94 95 VAL A O 1
ATOM 743 N N . GLU A 1 96 ? -6.541 -21.756 -15.288 1.00 91.88 96 GLU A N 1
ATOM 744 C CA . GLU A 1 96 ? -7.100 -23.056 -14.905 1.00 91.88 96 GLU A CA 1
ATOM 745 C C . GLU A 1 96 ? -8.404 -23.372 -15.646 1.00 91.88 96 GLU A C 1
ATOM 747 O O . GLU A 1 96 ? -8.590 -24.490 -16.136 1.00 91.88 96 GLU A O 1
ATOM 752 N N . LYS A 1 97 ? -9.271 -22.368 -15.822 1.00 92.62 97 LYS A N 1
ATOM 753 C CA . LYS A 1 97 ? -10.482 -22.481 -16.648 1.00 92.62 97 LYS A CA 1
ATOM 754 C C . LYS A 1 97 ? -10.189 -22.604 -18.144 1.00 92.62 97 LYS A C 1
ATOM 756 O O . LYS A 1 97 ? -11.121 -22.812 -18.920 1.00 92.62 97 LYS A O 1
ATOM 761 N N . LYS A 1 98 ? -8.918 -22.510 -18.557 1.00 93.00 98 LYS A N 1
ATOM 762 C CA . LYS A 1 98 ? -8.469 -22.538 -19.958 1.00 93.00 98 LYS A CA 1
ATOM 763 C C . LYS A 1 98 ? -9.133 -21.455 -20.809 1.00 93.00 98 LYS A C 1
ATOM 765 O O . LYS A 1 98 ? -9.303 -21.636 -22.012 1.00 93.00 98 LYS A O 1
ATOM 770 N N . LEU A 1 99 ? -9.523 -20.347 -20.177 1.00 90.88 99 LEU A N 1
ATOM 771 C CA . LEU A 1 99 ? -10.081 -19.183 -20.867 1.00 90.88 99 LEU A CA 1
ATOM 772 C C . LEU A 1 99 ? -8.980 -18.432 -21.613 1.00 90.88 99 LEU A C 1
ATOM 774 O O . LEU A 1 99 ? -9.217 -17.884 -22.683 1.00 90.88 99 LEU A O 1
ATOM 778 N N . LEU A 1 100 ? -7.775 -18.453 -21.047 1.00 92.06 100 LEU A N 1
ATOM 779 C CA . LEU A 1 100 ? -6.567 -17.902 -21.632 1.00 92.06 100 LEU A CA 1
ATOM 780 C C . LEU A 1 100 ? -5.387 -18.817 -21.293 1.00 92.06 100 LEU A C 1
ATOM 782 O O . LEU A 1 100 ? -5.401 -19.495 -20.263 1.00 92.06 100 LEU A O 1
ATOM 786 N N . ASN A 1 101 ? -4.375 -18.876 -22.157 1.00 91.19 101 ASN A N 1
ATOM 787 C CA . ASN A 1 101 ? -3.149 -19.602 -21.832 1.00 91.19 101 ASN A CA 1
ATOM 788 C C . ASN A 1 101 ? -2.253 -18.747 -20.909 1.00 91.19 101 ASN A C 1
ATOM 790 O O . ASN A 1 101 ? -2.489 -17.556 -20.705 1.00 91.19 101 ASN A O 1
ATOM 794 N N . HIS A 1 102 ? -1.230 -19.372 -20.326 1.00 88.06 102 HIS A N 1
ATOM 795 C CA . HIS A 1 102 ? -0.345 -18.702 -19.373 1.00 88.06 102 HIS A CA 1
ATOM 796 C C . HIS A 1 102 ? 0.461 -17.554 -20.011 1.00 88.06 102 HIS A C 1
ATOM 798 O O . HIS A 1 102 ? 0.692 -16.537 -19.363 1.00 88.06 102 HIS A O 1
ATOM 804 N N . GLU A 1 103 ? 0.881 -17.699 -21.269 1.00 86.88 103 GLU A N 1
ATOM 805 C CA . GLU A 1 103 ? 1.694 -16.698 -21.976 1.00 86.88 103 GLU A CA 1
ATOM 806 C C . GLU A 1 103 ? 0.878 -15.438 -22.300 1.00 86.88 103 GLU A C 1
ATOM 808 O O . GLU A 1 103 ? 1.292 -14.328 -21.974 1.00 86.88 103 GLU A O 1
ATOM 813 N N . ASP A 1 104 ? -0.328 -15.614 -22.836 1.00 87.75 104 ASP A N 1
ATOM 814 C CA . ASP A 1 104 ? -1.268 -14.542 -23.159 1.00 87.75 104 ASP A CA 1
ATOM 815 C C . ASP A 1 104 ? -1.767 -13.836 -21.893 1.00 87.75 104 ASP A C 1
ATOM 817 O O . ASP A 1 104 ? -1.984 -12.624 -21.895 1.00 87.75 104 ASP A O 1
ATOM 821 N N . CYS A 1 105 ? -1.934 -14.573 -20.788 1.00 85.88 105 CYS A N 1
ATOM 822 C CA . CYS A 1 105 ? -2.322 -13.986 -19.508 1.00 85.88 105 CYS A CA 1
ATOM 823 C C . CYS A 1 105 ? -1.200 -13.118 -18.926 1.00 85.88 105 CYS A C 1
ATOM 825 O O . CYS A 1 105 ? -1.466 -12.002 -18.484 1.00 85.88 105 CYS A O 1
ATOM 827 N N . GLN A 1 106 ? 0.049 -13.584 -18.994 1.00 87.19 106 GLN A N 1
ATOM 828 C CA . GLN A 1 106 ? 1.209 -12.808 -18.560 1.00 87.19 106 GLN A CA 1
ATOM 829 C C . GLN A 1 106 ? 1.397 -11.546 -19.417 1.00 87.19 106 GLN A C 1
ATOM 831 O O . GLN A 1 106 ? 1.555 -10.454 -18.872 1.00 87.19 106 GLN A O 1
ATOM 836 N N . ALA A 1 107 ? 1.284 -11.669 -20.742 1.00 87.88 107 ALA A N 1
ATOM 837 C CA . ALA A 1 107 ? 1.347 -10.530 -21.656 1.00 87.88 107 ALA A CA 1
ATOM 838 C C . ALA A 1 107 ? 0.232 -9.506 -21.379 1.00 87.88 107 ALA A C 1
ATOM 840 O O . ALA A 1 107 ? 0.476 -8.301 -21.376 1.00 87.88 107 ALA A O 1
ATOM 841 N N . ALA A 1 108 ? -0.985 -9.974 -21.083 1.00 87.56 108 ALA A N 1
ATOM 842 C CA . ALA A 1 108 ? -2.097 -9.108 -20.707 1.00 87.56 108 ALA A CA 1
ATOM 843 C C . ALA A 1 108 ? -1.839 -8.349 -19.396 1.00 87.56 108 ALA A C 1
ATOM 845 O O . ALA A 1 108 ? -2.187 -7.172 -19.299 1.00 87.56 108 ALA A O 1
ATOM 846 N N . ILE A 1 109 ? -1.214 -8.987 -18.400 1.00 86.25 109 ILE A N 1
ATOM 847 C CA . ILE A 1 109 ? -0.830 -8.325 -17.145 1.00 86.25 109 ILE A CA 1
ATOM 848 C C . ILE A 1 109 ? 0.176 -7.208 -17.430 1.00 86.25 109 ILE A C 1
ATOM 850 O O . ILE A 1 109 ? -0.061 -6.070 -17.026 1.00 86.25 109 ILE A O 1
ATOM 854 N N . GLU A 1 110 ? 1.243 -7.504 -18.168 1.00 86.56 110 GLU A N 1
ATOM 855 C CA . GLU A 1 110 ? 2.292 -6.533 -18.498 1.00 86.56 110 GLU A CA 1
ATOM 856 C C . GLU A 1 110 ? 1.737 -5.351 -19.309 1.00 86.56 110 GLU A C 1
ATOM 858 O O . GLU A 1 110 ? 1.961 -4.192 -18.958 1.00 86.56 110 GLU A O 1
ATOM 863 N N . GLU A 1 111 ? 0.925 -5.610 -20.339 1.00 86.81 111 GLU A N 1
ATOM 864 C CA . GLU A 1 111 ? 0.324 -4.551 -21.161 1.00 86.81 111 GLU A CA 1
ATOM 865 C C . GLU A 1 111 ? -0.682 -3.701 -20.362 1.00 86.81 111 GLU A C 1
ATOM 867 O O . GLU A 1 111 ? -0.716 -2.474 -20.502 1.00 86.81 111 GLU A O 1
ATOM 872 N N . SER A 1 112 ? -1.460 -4.317 -19.462 1.00 82.00 112 SER A N 1
ATOM 873 C CA . SER A 1 112 ? -2.410 -3.597 -18.601 1.00 82.00 112 SER A CA 1
ATOM 874 C C . SER A 1 112 ? -1.738 -2.664 -17.583 1.00 82.00 112 SER A C 1
ATOM 876 O O . SER A 1 112 ? -2.345 -1.661 -17.189 1.00 82.00 112 SER A O 1
ATOM 878 N N . GLN A 1 113 ? -0.495 -2.966 -17.188 1.00 77.38 113 GLN A N 1
ATOM 879 C CA . GLN A 1 113 ? 0.334 -2.126 -16.318 1.00 77.38 113 GLN A CA 1
ATOM 880 C C . GLN A 1 113 ? 0.980 -0.969 -17.093 1.00 77.38 113 GLN A C 1
ATOM 882 O O . GLN A 1 113 ? 1.039 0.154 -16.595 1.00 77.38 113 GLN A O 1
ATOM 887 N N . VAL A 1 114 ? 1.406 -1.205 -18.338 1.00 77.62 114 VAL A N 1
ATOM 888 C CA . VAL A 1 114 ? 1.989 -0.159 -19.196 1.00 77.62 114 VAL A CA 1
ATOM 889 C C . VAL A 1 114 ? 0.949 0.900 -19.580 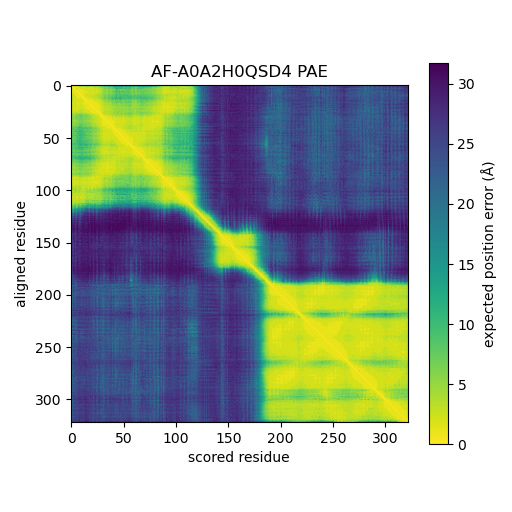1.00 77.62 114 VAL A C 1
ATOM 891 O O . VAL A 1 114 ? 1.253 2.094 -19.558 1.00 77.62 114 VAL A O 1
ATOM 894 N N . LEU A 1 115 ? -0.293 0.504 -19.874 1.00 67.19 115 LEU A N 1
ATOM 895 C CA . LEU A 1 115 ? -1.352 1.446 -20.262 1.00 67.19 115 LEU A CA 1
ATOM 896 C C . LEU A 1 115 ? -1.699 2.462 -19.157 1.00 67.19 115 LEU A C 1
ATOM 898 O O . LEU A 1 115 ? -1.952 3.629 -19.472 1.00 67.19 115 LEU A O 1
ATOM 902 N N . ASP A 1 116 ? -1.606 2.077 -17.880 1.00 59.12 116 ASP A N 1
ATOM 903 C CA . ASP A 1 116 ? -1.776 3.018 -16.758 1.00 59.12 116 ASP A CA 1
ATOM 904 C C . ASP A 1 116 ? -0.684 4.091 -16.725 1.00 59.12 116 ASP A C 1
ATOM 906 O O . ASP A 1 116 ? -0.968 5.251 -16.434 1.00 59.12 116 ASP A O 1
ATOM 910 N N . SER A 1 117 ? 0.550 3.736 -17.090 1.00 55.81 117 SER A N 1
ATOM 911 C CA . SER A 1 117 ? 1.676 4.677 -17.092 1.00 55.81 117 SER A CA 1
ATOM 912 C C . SER A 1 117 ? 1.644 5.669 -18.267 1.00 55.81 117 SER A C 1
ATOM 914 O O . SER A 1 117 ? 2.111 6.800 -18.144 1.00 55.81 117 SER A O 1
ATOM 916 N N . SER A 1 118 ? 1.049 5.284 -19.404 1.00 53.81 118 SER A N 1
ATOM 917 C CA . SER A 1 118 ? 1.029 6.093 -20.639 1.00 53.81 118 SER A CA 1
ATOM 918 C C . SER A 1 118 ? -0.086 7.147 -20.721 1.00 53.81 118 SER A C 1
ATOM 920 O O . SER A 1 118 ? -0.044 8.023 -21.580 1.00 53.81 118 SER A O 1
ATOM 922 N N . SER A 1 119 ? -1.061 7.104 -19.810 1.00 48.69 119 SER A N 1
ATOM 923 C CA . SER A 1 119 ? -2.228 8.005 -19.811 1.00 48.69 119 SER A CA 1
ATOM 924 C C . SER A 1 119 ? -1.956 9.381 -19.177 1.00 48.69 119 SER A C 1
ATOM 926 O O . SER A 1 119 ? -2.832 10.241 -19.163 1.00 48.69 119 SER A O 1
ATOM 928 N N . ALA A 1 120 ? -0.759 9.605 -18.624 1.00 46.44 120 ALA A N 1
ATOM 929 C CA . ALA A 1 120 ? -0.434 10.788 -17.820 1.00 46.44 120 ALA A CA 1
ATOM 930 C C . ALA A 1 120 ? 0.257 11.933 -18.594 1.00 46.44 120 ALA A C 1
ATOM 932 O O . ALA A 1 120 ? 0.701 12.899 -17.974 1.00 46.44 120 ALA A O 1
ATOM 933 N N . SER A 1 121 ? 0.384 11.850 -19.924 1.00 40.69 121 SER A N 1
ATOM 934 C CA . SER A 1 121 ? 1.267 12.746 -20.689 1.00 40.69 121 SER A CA 1
ATOM 935 C C . SER A 1 121 ? 0.701 13.288 -22.007 1.00 40.69 121 SER A C 1
ATOM 937 O O . SER A 1 121 ? 1.449 13.450 -22.970 1.00 40.69 121 SER A O 1
ATOM 939 N N . SER A 1 122 ? -0.579 13.674 -22.069 1.00 40.94 122 SER A N 1
ATOM 940 C CA . SER A 1 122 ? -1.012 14.617 -23.116 1.00 40.94 122 SER A CA 1
ATOM 941 C C . SER A 1 122 ? -2.309 15.361 -22.789 1.00 40.94 122 SER A C 1
ATOM 943 O O . SER A 1 122 ? -3.359 14.764 -22.954 1.00 40.94 122 SER A O 1
ATOM 945 N N . GLU A 1 123 ? -2.227 16.646 -22.414 1.00 39.00 123 GLU A N 1
ATOM 946 C CA . GLU A 1 123 ? -3.154 17.757 -22.762 1.00 39.00 123 GLU A CA 1
ATOM 947 C C . GLU A 1 123 ? -2.371 19.071 -22.508 1.00 39.00 123 GLU A C 1
ATOM 949 O O . GLU A 1 123 ? -2.007 19.374 -21.376 1.00 39.00 123 GLU A O 1
ATOM 954 N N . SER A 1 124 ? -1.726 19.661 -23.521 1.00 35.88 124 SER A N 1
ATOM 955 C CA . SER A 1 124 ? -2.227 20.601 -24.544 1.00 35.88 124 SER A CA 1
ATOM 956 C C . SER A 1 124 ? -2.297 22.059 -24.067 1.00 35.88 124 SER A C 1
ATOM 958 O O . SER A 1 124 ? -3.163 22.446 -23.287 1.00 35.88 124 SER A O 1
ATOM 960 N N . GLU A 1 125 ? -1.374 22.860 -24.604 1.00 42.97 125 GLU A N 1
ATOM 961 C CA . GLU A 1 125 ? -1.336 24.320 -24.558 1.00 42.97 125 GLU A CA 1
ATOM 962 C C . GLU A 1 125 ? -2.623 24.917 -25.152 1.00 42.97 125 GLU A C 1
ATOM 964 O O . GLU A 1 125 ? -2.961 24.670 -26.310 1.00 42.97 125 GLU A O 1
ATOM 969 N N . GLY A 1 126 ? -3.332 25.713 -24.351 1.00 33.66 126 GLY A N 1
ATOM 970 C CA . GLY A 1 126 ? -4.502 26.484 -24.758 1.00 33.66 126 GLY A CA 1
ATOM 971 C C . GLY A 1 126 ? -4.328 27.945 -24.362 1.00 33.66 126 GLY A C 1
ATOM 972 O O . GLY A 1 126 ? -4.543 28.316 -23.212 1.00 33.66 126 GLY A O 1
ATOM 973 N N . ASP A 1 127 ? -3.903 28.743 -25.335 1.00 40.97 127 ASP A N 1
ATOM 974 C CA . ASP A 1 127 ? -3.762 30.199 -25.321 1.00 40.97 127 ASP A CA 1
ATOM 975 C C . ASP A 1 127 ? -5.135 30.879 -25.140 1.00 40.97 127 ASP A C 1
ATOM 977 O O . ASP A 1 127 ? -6.049 30.652 -25.934 1.00 40.97 127 ASP A O 1
ATOM 981 N N . VAL A 1 128 ? -5.302 31.715 -24.107 1.00 36.78 128 VAL A N 1
ATOM 982 C CA . VAL A 1 128 ? -6.493 32.568 -23.947 1.00 36.78 128 VAL A CA 1
ATOM 983 C C . VAL A 1 128 ? -6.074 33.971 -23.510 1.00 36.78 128 VAL A C 1
ATOM 985 O O . VAL A 1 128 ? -5.767 34.236 -22.349 1.00 36.78 128 VAL A O 1
ATOM 988 N N . LYS A 1 129 ? -6.115 34.892 -24.478 1.00 44.72 129 LYS A N 1
ATOM 989 C CA . LYS A 1 129 ? -6.229 36.338 -24.265 1.00 44.72 129 LYS A CA 1
ATOM 990 C C . LYS A 1 129 ? -7.606 36.669 -23.692 1.00 44.72 129 LYS A C 1
ATOM 992 O O . LYS A 1 129 ? -8.616 36.315 -24.294 1.00 44.72 129 LYS A O 1
ATOM 997 N N . THR A 1 130 ? -7.643 37.446 -22.616 1.00 30.69 130 THR A N 1
ATOM 998 C CA . THR A 1 130 ? -8.858 38.116 -22.134 1.00 30.69 130 THR A CA 1
ATOM 999 C C . THR A 1 130 ? -8.677 39.626 -22.191 1.00 30.69 130 THR A C 1
ATOM 1001 O O . THR A 1 130 ? -7.873 40.187 -21.447 1.00 30.69 130 THR A O 1
ATOM 1004 N N . ASP A 1 131 ? -9.439 40.249 -23.089 1.00 33.94 131 ASP A N 1
ATOM 1005 C CA . ASP A 1 131 ? -9.704 41.684 -23.134 1.00 33.94 131 ASP A CA 1
ATOM 1006 C C . ASP A 1 131 ? -10.922 42.026 -22.263 1.00 33.94 131 ASP A C 1
ATOM 1008 O O . ASP A 1 131 ? -11.847 41.233 -22.081 1.00 33.94 131 ASP A O 1
ATOM 1012 N N . VAL A 1 132 ? -10.879 43.238 -21.726 1.00 43.94 132 VAL A N 1
ATOM 1013 C CA . VAL A 1 132 ? -11.796 43.852 -20.760 1.00 43.94 132 VAL A CA 1
ATOM 1014 C C . VAL A 1 132 ? -13.017 44.443 -21.476 1.00 43.94 132 VAL A C 1
ATOM 1016 O O . VAL A 1 132 ? -12.813 45.113 -22.482 1.00 43.94 132 VAL A O 1
ATOM 1019 N N . SER A 1 133 ? -14.243 44.307 -20.932 1.00 35.78 133 SER A N 1
ATOM 1020 C CA . SER A 1 133 ? -15.138 45.454 -20.629 1.00 35.78 133 SER A CA 1
ATOM 1021 C C . SER A 1 133 ? -16.499 45.072 -19.994 1.00 35.78 133 SER A C 1
ATOM 1023 O O . SER A 1 133 ? -17.187 44.188 -20.491 1.00 35.78 133 SER A O 1
ATOM 1025 N N . SER A 1 134 ? -16.882 45.885 -18.998 1.00 35.22 134 SER A N 1
ATOM 1026 C CA . SER A 1 134 ? -18.219 46.457 -18.702 1.00 35.22 134 SER A CA 1
ATOM 1027 C C . SER A 1 134 ? -19.357 45.608 -18.107 1.00 35.22 134 SER A C 1
ATOM 1029 O O . SER A 1 134 ? -20.083 44.927 -18.819 1.00 35.22 134 SER A O 1
ATOM 1031 N N . ALA A 1 135 ? -19.529 45.795 -16.791 1.00 37.81 135 ALA A N 1
ATOM 1032 C CA . ALA A 1 135 ? -20.748 46.136 -16.035 1.00 37.81 135 ALA A CA 1
ATOM 1033 C C . ALA A 1 135 ? -22.140 45.809 -16.620 1.00 37.81 135 ALA A C 1
ATOM 1035 O O . ALA A 1 135 ? -22.509 46.354 -17.654 1.00 37.81 135 ALA A O 1
ATOM 1036 N N . GLU A 1 136 ? -22.963 45.099 -15.838 1.00 35.84 136 GLU A N 1
ATOM 1037 C CA . GLU A 1 136 ? -24.134 45.680 -15.153 1.00 35.84 136 GLU A CA 1
ATOM 1038 C C . GLU A 1 136 ? -24.772 44.691 -14.150 1.00 35.84 136 GLU A C 1
ATOM 1040 O O . GLU A 1 136 ? -25.001 43.530 -14.463 1.00 35.84 136 GLU A O 1
ATOM 1045 N N . ASP A 1 137 ? -25.047 45.239 -12.963 1.00 39.19 137 ASP A N 1
ATOM 1046 C CA . ASP A 1 137 ? -26.189 45.022 -12.062 1.00 39.19 137 ASP A CA 1
ATOM 1047 C C . ASP A 1 137 ? -26.446 43.666 -11.365 1.00 39.19 137 ASP A C 1
ATOM 1049 O O . ASP A 1 137 ? -26.834 42.671 -11.969 1.00 39.19 137 ASP A O 1
ATOM 1053 N N . GLY A 1 138 ? -26.385 43.732 -10.027 1.00 45.59 138 GLY A N 1
ATOM 1054 C CA . GLY A 1 138 ? -27.241 42.963 -9.126 1.00 45.59 138 GLY A CA 1
ATOM 1055 C C . GLY A 1 138 ? -26.768 41.571 -8.725 1.00 45.59 138 GLY A C 1
ATOM 1056 O O . GLY A 1 138 ? -27.278 40.595 -9.250 1.00 45.59 138 GLY A O 1
ATOM 1057 N N . ASP A 1 139 ? -25.894 41.490 -7.721 1.00 39.50 139 ASP A N 1
ATOM 1058 C CA . ASP A 1 139 ? -26.026 40.530 -6.616 1.00 39.50 139 ASP A CA 1
ATOM 1059 C C . ASP A 1 139 ? -25.045 40.902 -5.492 1.00 39.50 139 ASP A C 1
ATOM 1061 O O . ASP A 1 139 ? -24.000 41.507 -5.734 1.00 39.50 139 ASP A O 1
ATOM 1065 N N . ASP A 1 140 ? -25.420 40.613 -4.245 1.00 54.25 140 ASP A N 1
ATOM 1066 C CA . ASP A 1 140 ? -24.619 40.868 -3.047 1.00 54.25 140 ASP A CA 1
ATOM 1067 C C . ASP A 1 140 ? -23.264 40.137 -3.141 1.00 54.25 140 ASP A C 1
ATOM 1069 O O . ASP A 1 140 ? -23.130 38.983 -2.734 1.00 54.25 140 ASP A O 1
ATOM 1073 N N . GLU A 1 141 ? -22.237 40.805 -3.673 1.00 54.94 141 GLU A N 1
ATOM 1074 C CA . GLU A 1 141 ? -20.871 40.286 -3.678 1.00 54.94 141 GLU A CA 1
ATOM 1075 C C . GLU A 1 141 ? -20.353 40.215 -2.236 1.00 54.94 141 GLU A C 1
ATOM 1077 O O . GLU A 1 141 ? -19.936 41.195 -1.610 1.00 54.94 141 GLU A O 1
ATOM 1082 N N . GLU A 1 142 ? -20.427 39.010 -1.677 1.00 66.00 142 GLU A N 1
ATOM 1083 C CA . GLU A 1 142 ? -19.947 38.694 -0.343 1.00 66.00 142 GLU A CA 1
ATOM 1084 C C . GLU A 1 142 ? -18.418 38.785 -0.308 1.00 66.00 142 GLU A C 1
ATOM 1086 O O . GLU A 1 142 ? -17.691 37.879 -0.719 1.00 66.00 142 GLU A O 1
ATOM 1091 N N . ILE A 1 143 ? -17.913 39.906 0.204 1.00 68.19 143 ILE A N 1
ATOM 1092 C CA . ILE A 1 143 ? -16.482 40.105 0.433 1.00 68.19 143 ILE A CA 1
ATOM 1093 C C . ILE A 1 143 ? -16.010 39.063 1.454 1.00 68.19 143 ILE A C 1
ATOM 1095 O O . ILE A 1 143 ? -16.397 39.088 2.625 1.00 68.19 143 ILE A O 1
ATOM 1099 N N . SER A 1 144 ? -15.155 38.142 1.011 1.00 77.75 144 SER A N 1
ATOM 1100 C CA . SER A 1 144 ? -14.519 37.169 1.899 1.00 77.75 144 SER A CA 1
ATOM 1101 C C . SER A 1 144 ? -13.597 37.864 2.910 1.00 77.75 144 SER A C 1
ATOM 1103 O O . SER A 1 144 ? -13.016 38.914 2.627 1.00 77.75 144 SER A O 1
ATOM 1105 N N . TRP A 1 145 ? -13.402 37.255 4.085 1.00 80.88 145 TRP A N 1
ATOM 1106 C CA . TRP A 1 145 ? -12.483 37.771 5.114 1.00 80.88 145 TRP A CA 1
ATOM 1107 C C . TRP A 1 145 ? -11.078 38.076 4.566 1.00 80.88 145 TRP A C 1
ATOM 1109 O O . TRP A 1 145 ? -10.477 39.078 4.944 1.00 80.88 145 TRP A O 1
ATOM 1119 N N . ALA A 1 146 ? -10.592 37.262 3.623 1.00 81.06 146 ALA A N 1
ATOM 1120 C CA . ALA A 1 146 ? -9.294 37.449 2.977 1.00 81.06 146 ALA A CA 1
ATOM 1121 C C . ALA A 1 146 ? -9.242 38.708 2.090 1.00 81.06 146 ALA A C 1
ATOM 1123 O O . ALA A 1 146 ? -8.251 39.440 2.103 1.00 81.06 146 ALA A O 1
ATOM 1124 N N . ALA A 1 147 ? -10.320 38.999 1.355 1.00 85.31 147 ALA A N 1
ATOM 1125 C CA . ALA A 1 147 ? -10.410 40.205 0.534 1.00 85.31 147 ALA A CA 1
ATOM 1126 C C . ALA A 1 147 ? -10.440 41.480 1.399 1.00 85.31 147 ALA A C 1
ATOM 1128 O O . ALA A 1 147 ? -9.841 42.492 1.038 1.00 85.31 147 ALA A O 1
ATOM 1129 N N . LEU A 1 148 ? -11.066 41.416 2.577 1.00 83.06 148 LEU A N 1
ATOM 1130 C CA . LEU A 1 148 ? -11.136 42.533 3.524 1.00 83.06 148 LEU A CA 1
ATOM 1131 C C . LEU A 1 148 ? -9.759 42.860 4.135 1.00 83.06 148 LEU A C 1
ATOM 1133 O O . LEU A 1 148 ? -9.407 44.030 4.288 1.00 83.06 148 LEU A O 1
ATOM 1137 N N . GLU A 1 149 ? -8.938 41.843 4.408 1.00 83.81 149 GLU A N 1
ATOM 1138 C CA . GLU A 1 149 ? -7.564 42.027 4.893 1.00 83.81 149 GLU A CA 1
ATOM 1139 C C . GLU A 1 149 ? -6.656 42.660 3.826 1.00 83.81 149 GLU A C 1
ATOM 1141 O O . GLU A 1 149 ? -5.901 43.586 4.124 1.00 83.81 149 GLU A O 1
ATOM 1146 N N . THR A 1 150 ? -6.825 42.272 2.557 1.00 86.50 150 THR A N 1
ATOM 1147 C CA . THR A 1 150 ? -6.113 42.901 1.428 1.00 86.50 150 THR A CA 1
ATOM 1148 C C . THR A 1 150 ? -6.511 44.373 1.244 1.00 86.50 150 THR A C 1
ATOM 1150 O O . THR A 1 150 ? -5.661 45.230 0.988 1.00 86.50 150 THR A O 1
ATOM 1153 N N . LEU A 1 151 ? -7.793 44.712 1.421 1.00 83.81 151 LEU A N 1
ATOM 1154 C CA . LEU A 1 151 ? -8.260 46.105 1.358 1.00 83.81 151 LEU A CA 1
ATOM 1155 C C . LEU A 1 151 ? -7.688 46.968 2.491 1.00 83.81 151 LEU A C 1
ATOM 1157 O O . LEU A 1 151 ? -7.409 48.150 2.290 1.00 83.81 151 LEU A O 1
ATOM 1161 N N . LYS A 1 152 ? -7.466 46.375 3.667 1.00 87.38 152 LYS A N 1
ATOM 1162 C CA . LYS A 1 152 ? -6.835 47.052 4.803 1.00 87.38 152 LYS A CA 1
ATOM 1163 C C . LYS A 1 152 ? -5.346 47.304 4.574 1.00 87.38 152 LYS A C 1
ATOM 1165 O O . LYS A 1 152 ? -4.856 48.374 4.921 1.00 87.38 152 LYS A O 1
ATOM 1170 N N . GLU A 1 153 ? -4.638 46.348 3.981 1.00 89.25 153 GLU A N 1
ATOM 1171 C CA . GLU A 1 153 ? -3.200 46.462 3.711 1.00 89.25 153 GLU A CA 1
ATOM 1172 C C . GLU A 1 153 ? -2.890 47.459 2.586 1.00 89.25 153 GLU A C 1
ATOM 1174 O O . GLU A 1 153 ? -1.923 48.214 2.660 1.00 89.25 153 GLU A O 1
ATOM 1179 N N . THR A 1 154 ? -3.744 47.515 1.563 1.00 89.00 154 THR A N 1
ATOM 1180 C CA . THR A 1 154 ? -3.553 48.411 0.411 1.00 89.00 154 THR A CA 1
ATOM 1181 C C . THR A 1 154 ? -3.865 49.878 0.712 1.00 89.00 154 THR A C 1
ATOM 1183 O O . THR A 1 154 ? -3.502 50.747 -0.080 1.00 89.00 154 THR A O 1
ATOM 1186 N N . GLY A 1 155 ? -4.535 50.179 1.833 1.00 84.56 155 GLY A N 1
ATOM 1187 C CA . GLY A 1 155 ? -4.914 51.544 2.219 1.00 84.56 155 GLY A CA 1
ATOM 1188 C C . GLY A 1 155 ? -5.838 52.244 1.214 1.00 84.56 155 GLY A C 1
ATOM 1189 O O . GLY A 1 155 ? -5.999 53.461 1.268 1.00 84.56 155 GLY A O 1
ATOM 1190 N N . ALA A 1 156 ? -6.428 51.490 0.283 1.00 81.75 156 ALA A N 1
ATOM 1191 C CA . ALA A 1 156 ? -7.229 52.016 -0.819 1.00 81.75 156 ALA A CA 1
ATOM 1192 C C . ALA A 1 156 ? -8.649 52.426 -0.391 1.00 81.75 156 ALA A C 1
ATOM 1194 O O . ALA A 1 156 ? -9.352 53.090 -1.150 1.00 81.75 156 ALA A O 1
ATOM 1195 N N . VAL A 1 157 ? -9.068 52.040 0.819 1.00 87.56 157 VAL A N 1
ATOM 1196 C CA . VAL A 1 157 ? -10.418 52.253 1.348 1.00 87.56 157 VAL A CA 1
ATOM 1197 C C . VAL A 1 157 ? -10.344 52.971 2.703 1.00 87.56 157 VAL A C 1
ATOM 1199 O O . VAL A 1 157 ? -9.486 52.632 3.522 1.00 87.56 157 VAL A O 1
ATOM 1202 N N . PRO A 1 158 ? -11.228 53.949 2.984 1.00 91.69 158 PRO A N 1
ATOM 1203 C CA . PRO A 1 158 ? -11.277 54.624 4.278 1.00 91.69 158 PRO A CA 1
ATOM 1204 C C . PRO A 1 158 ? -11.534 53.649 5.439 1.00 91.69 158 PRO A C 1
ATOM 1206 O O . PRO A 1 158 ? -12.397 52.774 5.352 1.00 91.69 158 PRO A O 1
ATOM 1209 N N . GLU A 1 159 ? -10.861 53.850 6.577 1.00 85.81 159 GLU A N 1
ATOM 1210 C CA . GLU A 1 159 ? -11.011 52.991 7.770 1.00 85.81 159 GLU A CA 1
ATOM 1211 C C . GLU A 1 159 ? -12.462 52.871 8.273 1.00 85.81 159 GLU A C 1
ATOM 1213 O O . GLU A 1 159 ? -12.838 51.859 8.869 1.00 85.81 159 GLU A O 1
ATOM 1218 N N . GLU A 1 160 ? -13.298 53.887 8.045 1.00 86.69 160 GLU A N 1
ATOM 1219 C CA . GLU A 1 160 ? -14.710 53.846 8.440 1.00 86.69 160 GLU A CA 1
ATOM 1220 C C . GLU A 1 160 ? -15.527 52.826 7.638 1.00 86.69 160 GLU A C 1
ATOM 1222 O O . GLU A 1 160 ? -16.456 52.215 8.171 1.00 86.69 160 GLU A O 1
ATOM 1227 N N . GLU A 1 161 ? -15.176 52.614 6.373 1.00 85.06 161 GLU A N 1
ATOM 1228 C CA . GLU A 1 161 ? -15.865 51.680 5.487 1.00 85.06 161 GLU A CA 1
ATOM 1229 C C . GLU A 1 161 ? -15.444 50.234 5.782 1.00 85.06 161 GLU A C 1
ATOM 1231 O O . GLU A 1 161 ? -16.301 49.354 5.886 1.00 85.06 161 GLU A O 1
ATOM 1236 N N . ILE A 1 162 ? -14.162 50.017 6.102 1.00 85.56 162 ILE A N 1
ATOM 1237 C CA . ILE A 1 162 ? -13.632 48.737 6.603 1.00 85.56 162 ILE A CA 1
ATOM 1238 C C . ILE A 1 162 ? -14.380 48.299 7.874 1.00 85.56 162 ILE A C 1
ATOM 1240 O O . ILE A 1 162 ? -14.869 47.172 7.952 1.00 85.56 162 ILE A O 1
ATOM 1244 N N . LYS A 1 163 ? -14.574 49.207 8.844 1.00 86.25 163 LYS A N 1
ATOM 1245 C CA . LYS A 1 163 ? -15.319 48.905 10.084 1.00 86.25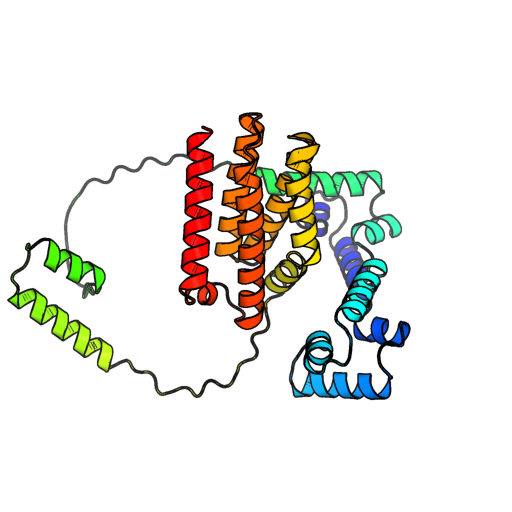 163 LYS A CA 1
ATOM 1246 C C . LYS A 1 163 ? -16.780 48.524 9.834 1.00 86.25 163 LYS A C 1
ATOM 1248 O O . LYS A 1 163 ? -17.32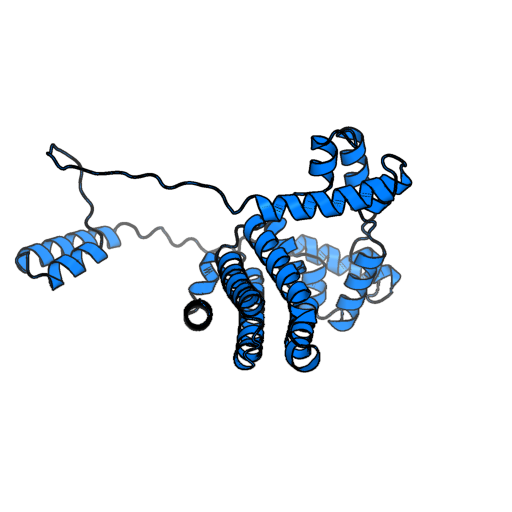8 47.683 10.549 1.00 86.25 163 LYS A O 1
ATOM 1253 N N . ARG A 1 164 ? -17.436 49.130 8.836 1.00 86.38 164 ARG A N 1
ATOM 1254 C CA . ARG A 1 164 ? -18.817 48.770 8.466 1.00 86.38 164 ARG A CA 1
ATOM 1255 C C . ARG A 1 164 ? -18.891 47.364 7.869 1.00 86.38 164 ARG A C 1
ATOM 1257 O O . ARG A 1 164 ? -19.838 46.639 8.178 1.00 86.38 164 ARG A O 1
ATOM 1264 N N . LEU A 1 165 ? -17.908 46.975 7.057 1.00 85.00 165 LEU A N 1
ATOM 1265 C CA . LEU A 1 165 ? -17.828 45.640 6.458 1.00 85.00 165 LEU A CA 1
ATOM 1266 C C . LEU A 1 165 ? -17.519 44.559 7.507 1.00 85.00 165 LEU A C 1
ATOM 1268 O O . LEU A 1 165 ? -18.203 43.536 7.541 1.00 85.00 165 LEU A O 1
ATOM 1272 N N . GLU A 1 166 ? -16.595 44.821 8.438 1.00 84.94 166 GLU A N 1
ATOM 1273 C CA . GLU A 1 166 ? -16.311 43.926 9.573 1.00 84.94 166 GLU A CA 1
ATOM 1274 C C . GLU A 1 166 ? -17.561 43.687 10.440 1.00 84.94 166 GLU A C 1
ATOM 1276 O O . GLU A 1 166 ? -17.865 42.552 10.818 1.00 84.94 166 GLU A O 1
ATOM 1281 N N . ALA A 1 167 ? -18.335 44.741 10.724 1.00 85.38 167 ALA A N 1
ATOM 1282 C CA . ALA A 1 167 ? -19.566 44.630 11.505 1.00 85.38 167 ALA A CA 1
ATOM 1283 C C . ALA A 1 167 ? -20.658 43.815 10.786 1.00 85.38 167 ALA A C 1
ATOM 1285 O O . ALA A 1 167 ? -21.383 43.057 11.435 1.00 85.38 167 ALA A O 1
ATOM 1286 N N . LYS A 1 168 ? -20.767 43.936 9.453 1.00 84.19 168 LYS A N 1
ATOM 1287 C CA . LYS A 1 168 ? -21.691 43.125 8.642 1.00 84.19 168 LYS A CA 1
ATOM 1288 C C . LYS A 1 168 ? -21.307 41.641 8.657 1.00 84.19 168 LYS A C 1
ATOM 1290 O O . LYS A 1 168 ? -22.181 40.806 8.883 1.00 84.19 168 LYS A O 1
ATOM 1295 N N . LEU A 1 169 ? -20.021 41.315 8.496 1.00 80.62 169 LEU A N 1
ATOM 1296 C CA . LEU A 1 169 ? -19.525 39.932 8.543 1.00 80.62 169 LEU A CA 1
ATOM 1297 C C . LEU A 1 169 ? -19.720 39.291 9.921 1.00 80.62 169 LEU A C 1
ATOM 1299 O O . LEU A 1 169 ? -20.186 38.156 10.018 1.00 80.62 169 LEU A O 1
ATOM 1303 N N . LYS A 1 170 ? -19.445 40.035 10.998 1.00 78.12 170 LYS A N 1
ATOM 1304 C CA . LYS A 1 170 ? -19.602 39.536 12.371 1.00 78.12 170 LYS A CA 1
ATOM 1305 C C . LYS A 1 170 ? -21.064 39.256 12.733 1.00 78.12 170 LYS A C 1
ATOM 1307 O O . LYS A 1 170 ? -21.361 38.250 13.372 1.00 78.12 170 LYS A O 1
ATOM 1312 N N . LYS A 1 171 ? -21.986 40.101 12.258 1.00 72.62 171 LYS A N 1
ATOM 1313 C CA . LYS A 1 171 ? -23.431 39.913 12.454 1.00 72.62 171 LYS A CA 1
ATOM 1314 C C . LYS A 1 171 ? -23.979 38.706 11.682 1.00 72.62 171 LYS A C 1
ATOM 1316 O O . LYS A 1 171 ? -24.959 38.116 12.122 1.00 72.62 171 LYS A O 1
ATOM 1321 N N . LYS A 1 172 ? -23.350 38.319 10.565 1.00 63.25 172 LYS A N 1
ATOM 1322 C CA . LYS A 1 172 ? -23.720 37.120 9.793 1.00 63.25 172 LYS A CA 1
ATOM 1323 C C . LYS A 1 172 ? -23.202 35.835 10.456 1.00 63.25 172 LYS A C 1
ATOM 1325 O O . LYS A 1 172 ? -23.947 34.868 10.545 1.00 63.25 172 LYS A O 1
ATOM 1330 N N . SER A 1 173 ? -21.995 35.855 11.038 1.00 59.31 173 SER A N 1
ATOM 1331 C CA . SER A 1 173 ? -21.428 34.688 11.742 1.00 59.31 173 SER A CA 1
ATOM 1332 C C . SER A 1 173 ? -22.149 34.295 13.041 1.00 59.31 173 SER A C 1
ATOM 1334 O O . SER A 1 173 ? -22.006 33.165 13.491 1.00 59.31 173 SER A O 1
ATOM 1336 N N . GLU A 1 174 ? -22.925 35.199 13.653 1.00 55.50 174 GLU A N 1
ATOM 1337 C CA . GLU A 1 174 ? -23.693 34.909 14.880 1.00 55.50 174 GLU A CA 1
ATOM 1338 C C . GLU A 1 174 ? -25.076 34.283 14.620 1.00 55.50 174 GLU A C 1
ATOM 1340 O O . GLU A 1 174 ? -25.684 33.759 15.550 1.00 55.50 174 GLU A O 1
ATOM 1345 N N . VAL A 1 175 ? -25.583 34.311 13.380 1.00 54.88 175 VAL A N 1
ATOM 1346 C CA . VAL A 1 175 ? -26.937 33.820 13.044 1.00 54.88 175 VAL A CA 1
ATOM 1347 C C . VAL A 1 175 ? -26.928 32.374 12.518 1.00 54.88 175 VAL A C 1
ATOM 1349 O O . VAL A 1 175 ? -27.962 31.712 12.532 1.00 54.88 175 VAL A O 1
ATOM 1352 N N . GLU A 1 176 ? -25.765 31.829 12.158 1.00 43.81 176 GLU A N 1
ATOM 1353 C CA . GLU A 1 176 ? -25.599 30.448 11.679 1.00 43.81 176 GLU A CA 1
ATOM 1354 C C . GLU A 1 176 ? -24.788 29.581 12.656 1.00 43.81 176 GLU A C 1
ATOM 1356 O O . GLU A 1 176 ? -23.807 28.942 12.283 1.00 43.81 176 GLU A O 1
ATOM 1361 N N . GLN A 1 177 ? -25.195 29.521 13.928 1.00 43.03 177 GLN A N 1
ATOM 1362 C CA . GLN A 1 177 ? -24.882 28.340 14.740 1.00 43.03 177 GLN A CA 1
ATOM 1363 C C . GLN A 1 177 ? -25.968 27.282 14.495 1.00 43.03 177 GLN A C 1
ATOM 1365 O O . GLN A 1 177 ? -27.110 27.486 14.917 1.00 43.03 177 GLN A O 1
ATOM 1370 N N . PRO A 1 178 ? -25.658 26.143 13.845 1.00 41.97 178 PRO A N 1
ATOM 1371 C CA . PRO A 1 178 ? -26.553 24.998 13.866 1.00 41.97 178 PRO A CA 1
ATOM 1372 C C . PRO A 1 178 ? -26.705 24.520 15.318 1.00 41.97 178 PRO A C 1
ATOM 1374 O O . PRO A 1 178 ? -25.748 24.615 16.095 1.00 41.97 178 PRO A O 1
ATOM 1377 N N . PRO A 1 179 ? -27.877 23.989 15.709 1.00 41.28 179 PRO A N 1
ATOM 1378 C CA . PRO A 1 179 ? -28.040 23.388 17.024 1.00 41.28 179 PRO A CA 1
ATOM 1379 C C . PRO A 1 179 ? -26.994 22.288 17.213 1.00 41.28 179 PRO A C 1
ATOM 1381 O O . PRO A 1 179 ? -26.687 21.558 16.272 1.00 41.28 179 PRO A O 1
ATOM 1384 N N . ALA A 1 180 ? -26.457 22.188 18.430 1.00 44.75 180 ALA A N 1
ATOM 1385 C CA . ALA A 1 180 ? -25.526 21.147 18.837 1.00 44.75 180 ALA A CA 1
ATOM 1386 C C . ALA A 1 180 ? -26.090 19.765 18.474 1.00 44.75 180 ALA A C 1
ATOM 1388 O O . ALA A 1 180 ? -26.966 19.229 19.154 1.00 44.75 180 ALA A O 1
ATOM 1389 N N . ILE A 1 181 ? -25.599 19.209 17.368 1.00 45.19 181 ILE A N 1
ATOM 1390 C CA . ILE A 1 181 ? -25.773 17.807 17.035 1.00 45.19 181 ILE A CA 1
ATOM 1391 C C . ILE A 1 181 ? -24.831 17.078 17.984 1.00 45.19 181 ILE A C 1
ATOM 1393 O O . ILE A 1 181 ? -23.613 17.176 17.856 1.00 45.19 181 ILE A O 1
ATOM 1397 N N . GLU A 1 182 ? -25.399 16.390 18.971 1.00 42.78 182 GLU A N 1
ATOM 1398 C CA . GLU A 1 182 ? -24.697 15.318 19.665 1.00 42.78 182 GLU A CA 1
ATOM 1399 C C . GLU A 1 182 ? -24.130 14.378 18.593 1.00 42.78 182 GLU A C 1
ATOM 1401 O O . GLU A 1 182 ? -24.887 13.698 17.892 1.00 42.78 182 GLU A O 1
ATOM 1406 N N . GLU A 1 183 ? -22.806 14.388 18.424 1.00 42.41 183 GLU A N 1
ATOM 1407 C CA . GLU A 1 183 ? -22.072 13.474 17.554 1.00 42.41 183 GLU A CA 1
ATOM 1408 C C . GLU A 1 183 ? -22.280 12.045 18.066 1.00 42.41 183 GLU A C 1
ATOM 1410 O O . GLU A 1 183 ? -21.492 11.484 18.826 1.00 42.41 183 GLU A O 1
ATOM 1415 N N . LYS A 1 184 ? -23.383 11.425 17.645 1.00 40.19 184 LYS A N 1
ATOM 1416 C CA . LYS A 1 184 ? -23.459 9.974 17.566 1.00 40.19 184 LYS A CA 1
ATOM 1417 C C . LYS A 1 184 ? -22.328 9.558 16.641 1.00 40.19 184 LYS A C 1
ATOM 1419 O O . LYS A 1 184 ? -22.329 9.940 15.473 1.00 40.19 184 LYS A O 1
ATOM 1424 N N . SER A 1 185 ? -21.375 8.808 17.189 1.00 46.25 185 SER A N 1
ATOM 1425 C CA . SER A 1 185 ? -20.269 8.171 16.483 1.00 46.25 185 SER A CA 1
ATOM 1426 C C . SER A 1 185 ? -20.817 7.278 15.369 1.00 46.25 185 SER A C 1
ATOM 1428 O O . SER A 1 185 ? -21.032 6.081 15.552 1.00 46.25 185 SER A O 1
ATOM 1430 N N . SER A 1 186 ? -21.121 7.885 14.229 1.00 46.78 186 SER A N 1
ATOM 1431 C CA . SER A 1 186 ? -21.340 7.190 12.976 1.00 46.78 186 SER A CA 1
ATOM 1432 C C . SER A 1 186 ? -20.027 6.501 12.655 1.00 46.78 186 SER A C 1
ATOM 1434 O O . SER A 1 186 ? -19.032 7.169 12.378 1.00 46.78 186 SER A O 1
ATOM 1436 N N . GLU A 1 187 ? -20.015 5.179 12.759 1.00 54.53 187 GLU A N 1
ATOM 1437 C CA . GLU A 1 187 ? -18.890 4.351 12.356 1.00 54.53 187 GLU A CA 1
ATOM 1438 C C . GLU A 1 187 ? -18.427 4.739 10.966 1.00 54.53 187 GLU A C 1
ATOM 1440 O O . GLU A 1 187 ? -19.189 4.782 9.999 1.00 54.53 187 GLU A O 1
ATOM 1445 N N . MET A 1 188 ? -17.153 5.087 10.897 1.00 60.44 188 MET A N 1
ATOM 1446 C CA . MET A 1 188 ? -16.538 5.566 9.686 1.00 60.44 188 MET A CA 1
ATOM 1447 C C . MET A 1 188 ? -15.961 4.357 8.963 1.00 60.44 188 MET A C 1
ATOM 1449 O O . MET A 1 188 ? -14.796 4.006 9.124 1.00 60.44 188 MET A O 1
ATOM 1453 N N . THR A 1 189 ? -16.813 3.655 8.220 1.00 71.81 189 THR A N 1
ATOM 1454 C CA . THR A 1 189 ? -16.359 2.603 7.314 1.00 71.81 189 THR A CA 1
ATOM 1455 C C . THR A 1 189 ? -15.576 3.261 6.186 1.00 71.81 189 THR A C 1
ATOM 1457 O O . THR A 1 189 ? -16.141 4.054 5.428 1.00 71.81 189 THR A O 1
ATOM 1460 N N . LEU A 1 190 ? -14.281 2.957 6.091 1.00 83.88 190 LEU A N 1
ATOM 1461 C CA . LEU A 1 190 ? -13.480 3.294 4.917 1.00 83.88 190 LEU A CA 1
ATOM 1462 C C . LEU A 1 190 ? -14.135 2.673 3.679 1.00 83.88 190 LEU A C 1
ATOM 1464 O O . LEU A 1 190 ? -14.665 1.562 3.746 1.00 83.88 190 LEU A O 1
ATOM 1468 N N . ASP A 1 191 ? -14.101 3.377 2.551 1.00 90.38 191 ASP A N 1
ATOM 1469 C CA . ASP A 1 191 ? -14.509 2.775 1.286 1.00 90.38 191 ASP A CA 1
ATOM 1470 C C . ASP A 1 191 ? -13.529 1.657 0.870 1.00 90.38 191 ASP A C 1
ATOM 1472 O O . ASP A 1 191 ? -12.440 1.496 1.439 1.00 90.38 191 ASP A O 1
ATOM 1476 N N . LEU A 1 192 ? -13.940 0.852 -0.113 1.00 88.12 192 LEU A N 1
ATOM 1477 C CA . LEU A 1 192 ? -13.177 -0.305 -0.582 1.00 88.12 192 LEU A CA 1
ATOM 1478 C C . LEU A 1 192 ? -11.767 0.082 -1.055 1.00 88.12 192 LEU A C 1
ATOM 1480 O O . LEU A 1 192 ? -10.797 -0.542 -0.631 1.00 88.12 192 LEU A O 1
ATOM 1484 N N . PHE A 1 193 ? -11.639 1.138 -1.862 1.00 90.81 193 PHE A N 1
ATOM 1485 C CA . PHE A 1 193 ? -10.353 1.563 -2.419 1.00 90.81 193 PHE A CA 1
ATOM 1486 C C . PHE A 1 193 ? -9.436 2.136 -1.342 1.00 90.81 193 PHE A C 1
ATOM 1488 O O . PHE A 1 193 ? -8.241 1.841 -1.320 1.00 90.81 193 PHE A O 1
ATOM 1495 N N . THR A 1 194 ? -9.988 2.897 -0.397 1.00 92.94 194 THR A N 1
ATOM 1496 C CA . THR A 1 194 ? -9.220 3.371 0.756 1.00 92.94 194 THR A CA 1
ATOM 1497 C C . THR A 1 194 ? -8.729 2.202 1.612 1.00 92.94 194 THR A C 1
ATOM 1499 O O . THR A 1 194 ? -7.586 2.206 2.068 1.00 92.94 194 THR A O 1
ATOM 1502 N N . THR A 1 195 ? -9.548 1.165 1.795 1.00 90.50 195 THR A N 1
ATOM 1503 C CA . THR A 1 195 ? -9.158 -0.046 2.535 1.00 90.50 195 THR A CA 1
ATOM 1504 C C . THR A 1 195 ? -8.040 -0.815 1.827 1.00 90.50 195 THR A C 1
ATOM 1506 O O . THR A 1 195 ? -7.072 -1.233 2.471 1.00 90.50 195 THR A O 1
ATOM 1509 N N . GLU A 1 196 ? -8.132 -0.971 0.507 1.00 91.56 196 GLU A N 1
ATOM 1510 C CA . GLU A 1 196 ? -7.082 -1.588 -0.309 1.00 91.56 196 GLU A CA 1
ATOM 1511 C C . GLU A 1 196 ? -5.778 -0.790 -0.233 1.00 91.56 196 GLU A C 1
ATOM 1513 O O . GLU A 1 196 ? -4.727 -1.365 0.047 1.00 91.56 196 GLU A O 1
ATOM 1518 N N . PHE A 1 197 ? -5.840 0.538 -0.371 1.00 96.50 197 PHE A N 1
ATOM 1519 C CA . PHE A 1 197 ? -4.674 1.412 -0.235 1.00 96.50 197 PHE A CA 1
ATOM 1520 C C . PHE A 1 197 ? -4.007 1.280 1.142 1.00 96.50 197 PHE A C 1
ATOM 1522 O O . PHE A 1 197 ? -2.792 1.116 1.243 1.00 96.50 197 PHE A O 1
ATOM 1529 N N . VAL A 1 198 ? -4.800 1.299 2.216 1.00 95.44 198 VAL A N 1
ATOM 1530 C CA . VAL A 1 198 ? -4.326 1.142 3.600 1.00 95.44 198 VAL A CA 1
ATOM 1531 C C . VAL A 1 198 ? -3.676 -0.225 3.836 1.00 95.44 198 VAL A C 1
ATOM 1533 O O . VAL A 1 198 ? -2.771 -0.340 4.672 1.00 95.44 198 VAL A O 1
ATOM 1536 N N . THR A 1 199 ? -4.142 -1.255 3.129 1.00 93.00 199 THR A N 1
ATOM 1537 C CA . THR A 1 199 ? -3.592 -2.616 3.183 1.00 93.00 199 THR A CA 1
ATOM 1538 C C . THR A 1 199 ? -2.310 -2.729 2.362 1.00 93.00 199 THR A C 1
ATOM 1540 O O . THR A 1 199 ? -1.366 -3.388 2.795 1.00 93.00 199 THR A O 1
ATOM 1543 N N . LEU A 1 200 ? -2.246 -2.056 1.212 1.00 95.00 200 LEU A N 1
ATOM 1544 C CA . LEU A 1 200 ? -1.066 -1.991 0.355 1.00 95.00 200 LEU A CA 1
ATOM 1545 C C . LEU A 1 200 ? 0.087 -1.240 1.040 1.00 95.00 200 LEU A C 1
ATOM 1547 O O . LEU A 1 200 ? 1.211 -1.739 1.077 1.00 95.00 200 LEU A O 1
ATOM 1551 N N . LEU A 1 201 ? -0.198 -0.075 1.631 1.00 97.06 201 LEU A N 1
ATOM 1552 C CA . LEU A 1 201 ? 0.750 0.728 2.409 1.00 97.06 201 LEU A CA 1
ATOM 1553 C C . LEU A 1 201 ? 0.809 0.250 3.871 1.00 97.06 201 LEU A C 1
ATOM 1555 O O . LEU A 1 201 ? 0.503 0.986 4.815 1.00 97.06 201 LEU A O 1
ATOM 1559 N N . ASN A 1 202 ? 1.159 -1.022 4.056 1.00 95.81 202 ASN A N 1
ATOM 1560 C CA . ASN A 1 202 ? 1.375 -1.617 5.372 1.00 95.81 202 ASN A CA 1
ATOM 1561 C C . ASN A 1 202 ? 2.833 -1.462 5.847 1.00 95.81 202 ASN A C 1
ATOM 1563 O O . ASN A 1 202 ? 3.709 -1.016 5.106 1.00 95.81 202 ASN A O 1
ATOM 1567 N N . GLU A 1 203 ? 3.079 -1.823 7.107 1.00 93.81 203 GLU A N 1
ATOM 1568 C CA . GLU A 1 203 ? 4.388 -1.683 7.756 1.00 93.81 203 GLU A CA 1
ATOM 1569 C C . GLU A 1 203 ? 5.486 -2.489 7.052 1.00 93.81 203 GLU A C 1
ATOM 1571 O O . GLU A 1 203 ? 6.563 -1.952 6.799 1.00 93.81 203 GLU A O 1
ATOM 1576 N N . ASN A 1 204 ? 5.187 -3.726 6.642 1.00 93.00 204 ASN A N 1
ATOM 1577 C CA . ASN A 1 204 ? 6.136 -4.573 5.918 1.00 93.00 204 ASN A CA 1
ATOM 1578 C C . ASN A 1 204 ? 6.542 -3.929 4.593 1.00 93.00 204 ASN A C 1
ATOM 1580 O O . ASN A 1 204 ? 7.728 -3.821 4.301 1.00 93.00 204 ASN A O 1
ATOM 1584 N N . ARG A 1 205 ? 5.576 -3.414 3.826 1.00 95.62 205 ARG A N 1
ATOM 1585 C CA . ARG A 1 205 ? 5.856 -2.746 2.552 1.00 95.62 205 ARG A CA 1
ATOM 1586 C C . ARG A 1 205 ? 6.705 -1.488 2.739 1.00 95.62 205 ARG A C 1
ATOM 1588 O O . ARG A 1 205 ? 7.613 -1.230 1.951 1.00 95.62 205 ARG A O 1
ATOM 1595 N N . VAL A 1 206 ? 6.419 -0.699 3.775 1.00 97.06 206 VAL A N 1
ATOM 1596 C CA . VAL A 1 206 ? 7.226 0.480 4.123 1.00 97.06 206 VAL A CA 1
ATOM 1597 C C . VAL A 1 206 ? 8.658 0.068 4.466 1.00 97.06 206 VAL A C 1
ATOM 1599 O O . VAL A 1 206 ? 9.602 0.707 4.003 1.00 97.06 206 VAL A O 1
ATOM 1602 N N . GLN A 1 207 ? 8.829 -1.010 5.229 1.00 95.94 207 GLN A N 1
ATOM 1603 C CA . GLN A 1 207 ? 10.140 -1.528 5.602 1.00 95.94 207 GLN A CA 1
ATOM 1604 C C . GLN A 1 207 ? 10.914 -2.080 4.393 1.00 95.94 207 GLN A C 1
ATOM 1606 O O . GLN A 1 207 ? 12.080 -1.735 4.214 1.00 95.94 207 GLN A O 1
ATOM 1611 N N . GLU A 1 208 ? 10.260 -2.830 3.504 1.00 95.69 208 GLU A N 1
ATOM 1612 C CA . GLU A 1 208 ? 10.843 -3.298 2.240 1.00 95.69 208 GLU A CA 1
ATOM 1613 C C . GLU A 1 208 ? 11.321 -2.128 1.368 1.00 95.69 208 GLU A C 1
ATOM 1615 O O . GLU A 1 208 ? 12.409 -2.173 0.794 1.00 95.69 208 GLU A O 1
ATOM 1620 N N . LEU A 1 209 ? 10.542 -1.044 1.279 1.00 96.56 209 LEU A N 1
ATOM 1621 C CA . LEU A 1 209 ? 10.943 0.147 0.525 1.00 96.56 209 LEU A CA 1
ATOM 1622 C C . LEU A 1 209 ? 12.137 0.867 1.151 1.00 96.56 209 LEU A C 1
ATOM 1624 O O . LEU A 1 209 ? 13.015 1.337 0.427 1.00 96.56 209 LEU A O 1
ATOM 1628 N N . LYS A 1 210 ? 12.200 0.928 2.482 1.00 96.81 210 LYS A N 1
ATOM 1629 C CA . LYS A 1 210 ? 13.361 1.463 3.204 1.00 96.81 210 LYS A CA 1
ATOM 1630 C C . LYS A 1 210 ? 14.616 0.631 2.965 1.00 96.81 210 LYS A C 1
ATOM 1632 O O . LYS A 1 210 ? 15.696 1.191 2.790 1.00 96.81 210 LYS A O 1
ATOM 1637 N N . GLU A 1 211 ? 14.485 -0.689 2.930 1.00 95.62 211 GLU A N 1
ATOM 1638 C CA . GLU A 1 211 ? 15.589 -1.593 2.609 1.00 95.62 211 GLU A CA 1
ATOM 1639 C C . GLU A 1 211 ? 16.063 -1.397 1.171 1.00 95.62 211 GLU A C 1
ATOM 1641 O O . GLU A 1 211 ? 17.260 -1.221 0.953 1.00 95.62 211 GLU A O 1
ATOM 1646 N N . LYS A 1 212 ? 15.141 -1.297 0.205 1.00 94.81 212 LYS A N 1
ATOM 1647 C CA . LYS A 1 212 ? 15.473 -0.957 -1.188 1.00 94.81 212 LYS A CA 1
ATOM 1648 C C . LYS A 1 212 ? 16.184 0.398 -1.295 1.00 94.81 212 LYS A C 1
ATOM 1650 O O . LYS A 1 212 ? 17.178 0.502 -2.006 1.00 94.81 212 LYS A O 1
ATOM 1655 N N . LEU A 1 213 ? 15.737 1.417 -0.555 1.00 94.56 213 LEU A N 1
ATOM 1656 C CA . LEU A 1 213 ? 16.419 2.717 -0.488 1.00 94.56 213 LEU A CA 1
ATOM 1657 C C . LEU A 1 213 ? 17.846 2.600 0.064 1.00 94.56 213 LEU A C 1
ATOM 1659 O O . LEU A 1 213 ? 18.738 3.270 -0.443 1.00 94.56 213 LEU A O 1
ATOM 1663 N N . ASN A 1 214 ? 18.080 1.749 1.064 1.00 93.50 214 ASN A N 1
ATOM 1664 C CA . ASN A 1 214 ? 19.427 1.507 1.589 1.00 93.50 214 ASN A CA 1
ATOM 1665 C C . ASN A 1 214 ? 20.310 0.752 0.587 1.00 93.50 214 ASN A C 1
ATOM 1667 O O . ASN A 1 214 ? 21.508 1.014 0.509 1.00 93.50 214 ASN A O 1
ATOM 1671 N N . LEU A 1 215 ? 19.731 -0.157 -0.205 1.00 92.12 215 LEU A N 1
ATOM 1672 C CA . LEU A 1 215 ? 20.459 -0.864 -1.260 1.00 92.12 215 LEU A CA 1
ATOM 1673 C C . LEU A 1 215 ? 20.972 0.080 -2.351 1.00 92.12 215 LEU A C 1
ATOM 1675 O O . LEU A 1 215 ? 21.979 -0.244 -2.971 1.00 92.12 215 LEU A O 1
ATOM 1679 N N . LEU A 1 216 ? 20.380 1.265 -2.542 1.00 90.12 216 LEU A N 1
ATOM 1680 C CA . LEU A 1 216 ? 20.951 2.278 -3.440 1.00 90.12 216 LEU A CA 1
ATOM 1681 C C . LEU A 1 216 ? 22.382 2.677 -3.040 1.00 90.12 216 LEU A C 1
ATOM 1683 O O . LEU A 1 216 ? 23.173 3.025 -3.911 1.00 90.12 216 LEU A O 1
ATOM 1687 N N . GLU A 1 217 ? 22.749 2.623 -1.752 1.00 87.25 217 GLU A N 1
ATOM 1688 C CA . GLU A 1 217 ? 24.125 2.929 -1.319 1.00 87.25 217 GLU A CA 1
ATOM 1689 C C . GLU A 1 217 ? 25.136 1.874 -1.763 1.00 87.25 217 GLU A C 1
ATOM 1691 O O . GLU A 1 217 ? 26.313 2.188 -1.941 1.00 87.25 217 GLU A O 1
ATOM 1696 N N . VAL A 1 218 ? 24.683 0.628 -1.909 1.00 86.31 218 VAL A N 1
ATOM 1697 C CA . VAL A 1 218 ? 25.533 -0.534 -2.182 1.00 86.31 218 VAL A CA 1
ATOM 1698 C C . VAL A 1 218 ? 25.540 -0.858 -3.672 1.00 86.31 218 VAL A C 1
ATOM 1700 O O . VAL A 1 218 ? 26.607 -0.956 -4.276 1.00 86.31 218 VAL A O 1
ATOM 1703 N N . ASP A 1 219 ? 24.351 -0.966 -4.260 1.00 85.12 219 ASP A N 1
ATOM 1704 C CA . ASP A 1 219 ? 24.120 -1.405 -5.638 1.00 85.12 219 ASP A CA 1
ATOM 1705 C C . ASP A 1 219 ? 24.005 -0.220 -6.615 1.00 85.12 219 ASP A C 1
ATOM 1707 O O . ASP A 1 219 ? 23.885 -0.396 -7.827 1.00 85.12 219 ASP A O 1
ATOM 1711 N N . GLY A 1 220 ? 24.052 1.015 -6.107 1.00 84.25 220 GLY A N 1
ATOM 1712 C CA . GLY A 1 220 ? 23.967 2.217 -6.925 1.00 84.25 220 GLY A CA 1
ATOM 1713 C C . GLY A 1 220 ? 22.606 2.359 -7.603 1.00 84.25 220 GLY A C 1
ATOM 1714 O O . GLY A 1 220 ? 21.559 2.153 -6.997 1.00 84.25 220 GLY A O 1
ATOM 1715 N N . LEU A 1 221 ? 22.606 2.760 -8.874 1.00 85.81 221 LEU A N 1
ATOM 1716 C CA . LEU A 1 221 ? 21.376 3.048 -9.616 1.00 85.81 221 LEU A CA 1
ATOM 1717 C C . LEU A 1 221 ? 20.647 1.791 -10.107 1.00 85.81 221 LEU A C 1
ATOM 1719 O O . LEU A 1 221 ? 19.528 1.917 -10.588 1.00 85.81 221 LEU A O 1
ATOM 1723 N N . ASP A 1 222 ? 21.213 0.594 -9.962 1.00 84.06 222 ASP A N 1
ATOM 1724 C CA . ASP A 1 222 ? 20.605 -0.633 -10.495 1.00 84.06 222 ASP A CA 1
ATOM 1725 C C . ASP A 1 222 ? 19.284 -0.997 -9.784 1.00 84.06 222 ASP A C 1
ATOM 1727 O O . ASP A 1 222 ? 18.398 -1.622 -10.368 1.00 84.06 222 ASP A O 1
ATOM 1731 N N . SER A 1 223 ? 19.102 -0.556 -8.535 1.00 88.31 223 SER A N 1
ATOM 1732 C CA . SER A 1 223 ? 17.877 -0.770 -7.748 1.00 88.31 223 SER A CA 1
ATOM 1733 C C . SER A 1 223 ? 16.861 0.378 -7.854 1.00 88.31 223 SER A C 1
ATOM 1735 O O . SER A 1 223 ? 15.747 0.276 -7.330 1.00 88.31 223 SER A O 1
ATOM 1737 N N . ILE A 1 224 ? 17.188 1.457 -8.578 1.00 93.38 224 ILE A N 1
ATOM 1738 C CA . ILE A 1 224 ? 16.356 2.667 -8.640 1.00 93.38 224 ILE A CA 1
ATOM 1739 C C . ILE A 1 224 ? 15.011 2.436 -9.335 1.00 93.38 224 ILE A C 1
ATOM 1741 O O . ILE A 1 224 ? 13.997 3.012 -8.940 1.00 93.38 224 ILE A O 1
ATOM 1745 N N . ASP A 1 225 ? 14.985 1.555 -10.337 1.00 92.81 225 ASP A N 1
ATOM 1746 C CA . ASP A 1 225 ? 13.774 1.215 -11.084 1.00 92.81 225 ASP A CA 1
ATOM 1747 C C . ASP A 1 225 ? 12.769 0.466 -10.213 1.00 92.81 225 ASP A C 1
ATOM 1749 O O . ASP A 1 225 ? 11.564 0.687 -10.317 1.00 92.81 225 ASP A O 1
ATOM 1753 N N . GLN A 1 226 ? 13.258 -0.369 -9.294 1.00 93.62 226 GLN A N 1
ATOM 1754 C CA . GLN A 1 226 ? 12.395 -1.085 -8.361 1.00 93.62 226 GLN A CA 1
ATOM 1755 C C . GLN A 1 226 ? 11.697 -0.113 -7.410 1.00 93.62 226 GLN A C 1
ATOM 1757 O O . GLN A 1 226 ? 10.501 -0.243 -7.176 1.00 93.62 226 GLN A O 1
ATOM 1762 N N . ILE A 1 227 ? 12.422 0.881 -6.889 1.00 95.12 227 ILE A N 1
ATOM 1763 C CA . ILE A 1 227 ? 11.847 1.909 -6.011 1.00 95.12 227 ILE A CA 1
ATOM 1764 C C . ILE A 1 227 ? 10.850 2.769 -6.788 1.00 95.12 227 ILE A C 1
ATOM 1766 O O . ILE A 1 227 ? 9.754 3.025 -6.295 1.00 95.12 227 ILE A O 1
ATOM 1770 N N . PHE A 1 228 ? 11.205 3.181 -8.008 1.00 96.00 228 PHE A N 1
ATOM 1771 C CA . PHE A 1 228 ? 10.322 3.966 -8.867 1.00 96.00 228 PHE A CA 1
ATOM 1772 C C . PHE A 1 228 ? 8.989 3.249 -9.118 1.00 96.00 228 PHE A C 1
ATOM 1774 O O . PHE A 1 228 ? 7.933 3.837 -8.904 1.00 96.00 228 PHE A O 1
ATOM 1781 N N . ASN A 1 229 ? 9.031 1.971 -9.503 1.00 95.62 229 ASN A N 1
ATOM 1782 C CA . ASN A 1 229 ? 7.830 1.190 -9.803 1.00 95.62 229 ASN A CA 1
ATOM 1783 C C . ASN A 1 229 ? 6.919 1.018 -8.579 1.00 95.62 229 ASN A C 1
ATOM 1785 O O . ASN A 1 229 ? 5.697 1.061 -8.702 1.00 95.62 229 ASN A O 1
ATOM 1789 N N . GLU A 1 230 ? 7.496 0.853 -7.390 1.00 96.75 230 GLU A N 1
ATOM 1790 C CA . GLU A 1 230 ? 6.729 0.723 -6.147 1.00 96.75 230 GLU A CA 1
ATOM 1791 C C . GLU A 1 230 ? 6.066 2.041 -5.738 1.00 96.75 230 GLU A C 1
ATOM 1793 O O . GLU A 1 230 ? 4.899 2.051 -5.348 1.00 96.75 230 GLU A O 1
ATOM 1798 N N . LEU A 1 231 ? 6.779 3.167 -5.867 1.00 96.81 231 LEU A N 1
ATOM 1799 C CA . LEU A 1 231 ? 6.181 4.487 -5.662 1.00 96.81 231 LEU A CA 1
ATOM 1800 C C . LEU A 1 231 ? 5.054 4.733 -6.668 1.00 96.81 231 LEU A C 1
ATOM 1802 O O . LEU A 1 231 ? 3.985 5.182 -6.267 1.00 96.81 231 LEU A O 1
ATOM 1806 N N . HIS A 1 232 ? 5.254 4.343 -7.928 1.00 96.75 232 HIS A N 1
ATOM 1807 C CA . HIS A 1 232 ? 4.245 4.452 -8.977 1.00 96.75 232 HIS A CA 1
ATOM 1808 C C . HIS A 1 232 ? 2.975 3.656 -8.664 1.00 96.75 232 HIS A C 1
ATOM 1810 O O . HIS A 1 232 ? 1.861 4.176 -8.781 1.00 96.75 232 HIS A O 1
ATOM 1816 N N . LEU A 1 233 ? 3.129 2.422 -8.179 1.00 96.50 233 LEU A N 1
ATOM 1817 C CA . LEU A 1 233 ? 2.017 1.601 -7.705 1.00 96.50 233 LEU A CA 1
ATOM 1818 C C . LEU A 1 233 ? 1.261 2.284 -6.551 1.00 96.50 233 LEU A C 1
ATOM 1820 O O . LEU A 1 233 ? 0.029 2.347 -6.569 1.00 96.50 233 LEU A O 1
ATOM 1824 N N . LEU A 1 234 ? 1.983 2.826 -5.564 1.00 97.69 234 LEU A N 1
ATOM 1825 C CA . LEU A 1 234 ? 1.390 3.534 -4.423 1.00 97.69 234 LEU A CA 1
ATOM 1826 C C . LEU A 1 234 ? 0.668 4.821 -4.845 1.00 97.69 234 LEU A C 1
ATOM 1828 O O . LEU A 1 234 ? -0.422 5.101 -4.340 1.00 97.69 234 LEU A O 1
ATOM 1832 N N . THR A 1 235 ? 1.223 5.575 -5.794 1.00 97.94 235 THR A N 1
ATOM 1833 C CA . THR A 1 235 ? 0.579 6.751 -6.392 1.00 97.94 235 THR A CA 1
ATOM 1834 C C . THR A 1 235 ? -0.721 6.370 -7.088 1.00 97.94 235 THR A C 1
ATOM 1836 O O . THR A 1 235 ? -1.742 7.025 -6.871 1.00 97.94 235 THR A O 1
ATOM 1839 N N . GLY A 1 236 ? -0.710 5.306 -7.897 1.00 95.62 236 GLY A N 1
ATOM 1840 C CA . GLY A 1 236 ? -1.902 4.794 -8.575 1.00 95.62 236 GLY A CA 1
ATOM 1841 C C . GLY A 1 236 ? -2.997 4.397 -7.584 1.00 95.62 236 GLY A C 1
ATOM 1842 O O . GLY A 1 236 ? -4.130 4.867 -7.692 1.00 95.62 236 GLY A O 1
ATOM 1843 N N . ALA A 1 237 ? -2.645 3.617 -6.559 1.00 95.81 237 ALA A N 1
ATOM 1844 C CA . ALA A 1 237 ? -3.576 3.208 -5.509 1.00 95.81 237 ALA A CA 1
ATOM 1845 C C . ALA A 1 237 ? -4.159 4.407 -4.737 1.00 95.81 237 ALA A C 1
ATOM 1847 O O . ALA A 1 237 ? -5.368 4.468 -4.515 1.00 95.81 237 ALA A O 1
ATOM 1848 N N . ALA A 1 238 ? -3.331 5.399 -4.392 1.00 97.38 238 ALA A N 1
ATOM 1849 C CA . ALA A 1 238 ? -3.792 6.622 -3.739 1.00 97.38 238 ALA A CA 1
ATOM 1850 C C . ALA A 1 238 ? -4.771 7.416 -4.620 1.00 97.38 238 ALA A C 1
ATOM 1852 O O . ALA A 1 238 ? -5.803 7.880 -4.133 1.00 97.38 238 ALA A O 1
ATOM 1853 N N . LYS A 1 239 ? -4.486 7.543 -5.925 1.00 96.69 239 LYS A N 1
ATOM 1854 C CA . LYS A 1 239 ? -5.372 8.221 -6.888 1.00 96.69 239 LYS A CA 1
ATOM 1855 C C . LYS A 1 239 ? -6.719 7.507 -7.013 1.00 96.69 239 LYS A C 1
ATOM 1857 O O . LYS A 1 239 ? -7.747 8.180 -6.975 1.00 96.69 239 LYS A O 1
ATOM 1862 N N . MET A 1 240 ? -6.724 6.174 -7.093 1.00 92.88 240 MET A N 1
ATOM 1863 C CA . MET A 1 240 ? -7.959 5.375 -7.140 1.00 92.88 240 MET A CA 1
ATOM 1864 C C . MET A 1 240 ? -8.806 5.528 -5.871 1.00 92.88 240 MET A C 1
ATOM 1866 O O . MET A 1 240 ? -10.025 5.624 -5.959 1.00 92.88 240 MET A O 1
ATOM 1870 N N . ALA A 1 241 ? -8.165 5.632 -4.705 1.00 93.88 241 ALA A N 1
ATOM 1871 C CA . ALA A 1 241 ? -8.831 5.889 -3.428 1.00 93.88 241 ALA A CA 1
ATOM 1872 C C . ALA A 1 241 ? -9.240 7.364 -3.215 1.00 93.88 241 ALA A C 1
ATOM 1874 O O . ALA A 1 241 ? -9.794 7.712 -2.175 1.00 93.88 241 ALA A O 1
ATOM 1875 N N . GLY A 1 242 ? -8.950 8.265 -4.163 1.00 93.94 242 GLY A N 1
ATOM 1876 C CA . GLY A 1 242 ? -9.231 9.697 -4.017 1.00 93.94 242 GLY A CA 1
ATOM 1877 C C . GLY A 1 242 ? -8.367 10.409 -2.965 1.00 93.94 242 GLY A C 1
ATOM 1878 O O . GLY A 1 242 ? -8.721 11.503 -2.528 1.00 93.94 242 GLY A O 1
ATOM 1879 N N . LEU A 1 243 ? -7.236 9.814 -2.575 1.00 96.44 243 LEU A N 1
ATOM 1880 C CA . LEU A 1 243 ? -6.320 10.292 -1.538 1.00 96.44 243 LEU A CA 1
ATOM 1881 C C . LEU A 1 243 ? -5.250 11.219 -2.140 1.00 96.44 243 LEU A C 1
ATOM 1883 O O . LEU A 1 243 ? -4.147 10.809 -2.515 1.00 96.44 243 LEU A O 1
ATOM 1887 N N . GLN A 1 244 ? -5.598 12.496 -2.278 1.00 96.19 244 GLN A N 1
ATOM 1888 C CA . GLN A 1 244 ? -4.825 13.508 -2.998 1.00 96.19 244 GLN A CA 1
ATOM 1889 C C . GLN A 1 244 ? -3.511 13.895 -2.311 1.00 96.19 244 GLN A C 1
ATOM 1891 O O . GLN A 1 244 ? -2.549 14.245 -2.995 1.00 96.19 244 GLN A O 1
ATOM 1896 N N . LEU A 1 245 ? -3.446 13.870 -0.980 1.00 95.25 245 LEU A N 1
ATOM 1897 C CA . LEU A 1 245 ? -2.211 14.146 -0.240 1.00 95.25 245 LEU A CA 1
ATOM 1898 C C . LEU A 1 245 ? -1.203 13.023 -0.445 1.00 95.25 245 LEU A C 1
ATOM 1900 O O . LEU A 1 245 ? -0.038 13.299 -0.723 1.00 95.25 245 LEU A O 1
ATOM 1904 N N . PHE A 1 246 ? -1.647 11.769 -0.360 1.00 97.25 246 PHE A N 1
ATOM 1905 C CA . PHE A 1 246 ? -0.779 10.621 -0.623 1.00 97.25 246 PHE A CA 1
ATOM 1906 C C . PHE A 1 246 ? -0.299 10.605 -2.070 1.00 97.25 246 PHE A C 1
ATOM 1908 O O . PHE A 1 246 ? 0.902 10.500 -2.309 1.00 97.25 246 PHE A O 1
ATOM 1915 N N . ALA A 1 247 ? -1.211 10.790 -3.029 1.00 97.69 247 ALA A N 1
ATOM 1916 C CA . ALA A 1 247 ? -0.861 10.833 -4.444 1.00 97.69 247 ALA A CA 1
ATOM 1917 C C . ALA A 1 247 ? 0.192 11.914 -4.736 1.00 97.69 247 ALA A C 1
ATOM 1919 O O . ALA A 1 247 ? 1.185 11.643 -5.403 1.00 97.69 247 ALA A O 1
ATOM 1920 N N . LYS A 1 248 ? 0.022 13.128 -4.192 1.00 97.31 248 LYS A N 1
ATOM 1921 C CA . LYS A 1 248 ? 0.993 14.222 -4.364 1.00 97.31 248 LYS A CA 1
ATOM 1922 C C . LYS A 1 248 ? 2.330 13.940 -3.685 1.00 97.31 248 LYS A C 1
ATOM 1924 O O . LYS A 1 248 ? 3.365 14.304 -4.243 1.00 97.31 248 LYS A O 1
ATOM 1929 N N . LEU A 1 249 ? 2.313 13.322 -2.503 1.00 97.25 249 LEU A N 1
ATOM 1930 C CA . LEU A 1 249 ? 3.527 12.940 -1.787 1.00 97.25 249 LEU A CA 1
ATOM 1931 C C . LEU A 1 249 ? 4.354 11.960 -2.625 1.00 97.25 249 LEU A C 1
ATOM 1933 O O . LEU A 1 249 ? 5.514 12.247 -2.917 1.00 97.25 249 LEU A O 1
ATOM 1937 N N . PHE A 1 250 ? 3.749 10.859 -3.070 1.00 98.00 250 PHE A N 1
ATOM 1938 C CA . PHE A 1 250 ? 4.444 9.842 -3.857 1.00 98.00 250 PHE A CA 1
ATOM 1939 C C . PHE A 1 250 ? 4.860 10.357 -5.238 1.00 98.00 250 PHE A C 1
ATOM 1941 O O . PHE A 1 250 ? 6.016 10.185 -5.615 1.00 98.00 250 PHE A O 1
ATOM 1948 N N . GLU A 1 251 ? 4.005 11.112 -5.935 1.00 97.56 251 GLU A N 1
ATOM 1949 C CA . GLU A 1 251 ? 4.345 11.703 -7.237 1.00 97.56 251 GLU A CA 1
ATOM 1950 C C . GLU A 1 251 ? 5.530 12.682 -7.141 1.00 97.56 251 GLU A C 1
ATOM 1952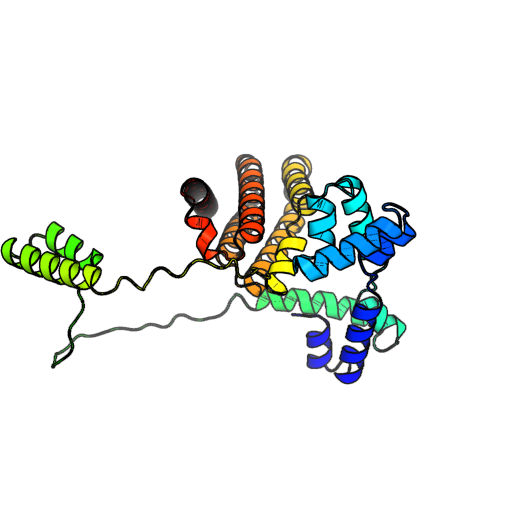 O O . GLU A 1 251 ? 6.373 12.756 -8.038 1.00 97.56 251 GLU A O 1
ATOM 1957 N N . SER A 1 252 ? 5.635 13.445 -6.045 1.00 96.44 252 SER A N 1
ATOM 1958 C CA . SER A 1 252 ? 6.789 14.327 -5.834 1.00 96.44 252 SER A CA 1
ATOM 1959 C C . SER A 1 252 ? 8.096 13.543 -5.709 1.00 96.44 252 SER A C 1
ATOM 1961 O O . SER A 1 252 ? 9.131 13.989 -6.206 1.00 96.44 252 SER A O 1
ATOM 1963 N N . TRP A 1 253 ? 8.034 12.353 -5.114 1.00 97.00 253 TRP A N 1
ATOM 1964 C CA . TRP A 1 253 ? 9.175 11.465 -4.958 1.00 97.00 253 TRP A CA 1
ATOM 1965 C C . TRP A 1 253 ? 9.486 10.674 -6.220 1.00 97.00 253 TRP A C 1
ATOM 1967 O O . TRP A 1 253 ? 10.660 10.542 -6.545 1.00 97.00 253 TRP A O 1
ATOM 1977 N N . GLU A 1 254 ? 8.491 10.257 -7.002 1.00 97.06 254 GLU A N 1
ATOM 1978 C CA . GLU A 1 254 ? 8.719 9.726 -8.353 1.00 97.06 254 GLU A CA 1
ATOM 1979 C C . GLU A 1 254 ? 9.564 10.688 -9.190 1.00 97.06 254 GLU A C 1
ATOM 1981 O O . GLU A 1 254 ? 10.549 10.266 -9.790 1.00 97.06 254 GLU A O 1
ATOM 1986 N N . LYS A 1 255 ? 9.262 11.994 -9.151 1.00 96.00 255 LYS A N 1
ATOM 1987 C CA . LYS A 1 255 ? 10.053 13.024 -9.851 1.00 96.00 255 LYS A CA 1
ATOM 1988 C C . LYS A 1 255 ? 11.484 13.124 -9.319 1.00 96.00 255 LYS A C 1
ATOM 1990 O O . LYS A 1 255 ? 12.410 13.313 -10.105 1.00 96.00 255 LYS A O 1
ATOM 1995 N N . VAL A 1 256 ? 11.686 12.981 -8.006 1.00 94.88 256 VAL A N 1
ATOM 1996 C CA . VAL A 1 256 ? 13.028 12.928 -7.396 1.00 94.88 256 VAL A CA 1
ATOM 1997 C C . VAL A 1 256 ? 13.806 11.714 -7.914 1.00 94.88 256 VAL A C 1
ATOM 1999 O O . VAL A 1 256 ? 14.935 11.868 -8.385 1.00 94.88 256 VAL A O 1
ATOM 2002 N N . ILE A 1 257 ? 13.195 10.526 -7.882 1.00 94.56 257 ILE A N 1
ATOM 2003 C CA . ILE A 1 257 ? 13.804 9.282 -8.364 1.00 94.56 257 ILE A CA 1
ATOM 2004 C C . ILE A 1 257 ? 14.109 9.364 -9.869 1.00 94.56 257 ILE A C 1
ATOM 2006 O O . ILE A 1 257 ? 15.211 9.037 -10.308 1.00 94.56 257 ILE A O 1
ATOM 2010 N N . GLU A 1 258 ? 13.175 9.868 -10.674 1.00 94.31 258 GLU A N 1
ATOM 2011 C CA . GLU A 1 258 ? 13.358 10.059 -12.114 1.00 94.31 258 GLU A CA 1
ATOM 2012 C C . GLU A 1 258 ? 14.505 11.035 -12.417 1.00 94.31 258 GLU A C 1
ATOM 2014 O O . GLU A 1 258 ? 15.301 10.824 -13.336 1.00 94.31 258 GLU A O 1
ATOM 2019 N N . SER A 1 259 ? 14.642 12.090 -11.615 1.00 92.38 259 SER A N 1
ATOM 2020 C CA . SER A 1 259 ? 15.740 13.041 -11.744 1.00 92.38 259 SER A CA 1
ATOM 2021 C C . SER A 1 259 ? 17.106 12.410 -11.445 1.00 92.38 259 SER A C 1
ATOM 2023 O O . SER A 1 259 ? 18.090 12.714 -12.126 1.00 92.38 259 SER A O 1
ATOM 2025 N N . MET A 1 260 ? 17.184 11.499 -10.471 1.00 90.69 260 MET A N 1
ATOM 2026 C CA . MET A 1 260 ? 18.396 10.709 -10.216 1.00 90.69 260 MET A CA 1
ATOM 2027 C C . MET A 1 260 ? 18.726 9.787 -11.394 1.00 90.69 260 MET A C 1
ATOM 2029 O O . MET A 1 260 ? 19.872 9.754 -11.844 1.00 90.69 260 MET A O 1
ATOM 2033 N N . LYS A 1 261 ? 17.717 9.111 -11.965 1.00 91.44 261 LYS A N 1
ATOM 2034 C CA . LYS A 1 261 ? 17.884 8.280 -13.171 1.00 91.44 261 LYS A CA 1
ATOM 2035 C C . LYS A 1 261 ? 18.465 9.078 -14.339 1.00 91.44 261 LYS A C 1
ATOM 2037 O O . LYS A 1 261 ? 19.382 8.608 -15.011 1.00 91.44 261 LYS A O 1
ATOM 2042 N N . LYS A 1 262 ? 17.959 10.293 -14.572 1.00 91.06 262 LYS A N 1
ATOM 2043 C CA . LYS A 1 262 ? 18.420 11.176 -15.659 1.00 91.06 262 LYS A CA 1
ATOM 2044 C C . LYS A 1 262 ? 19.851 11.663 -15.452 1.00 91.06 262 LYS A C 1
ATOM 2046 O O . LYS A 1 262 ? 20.632 11.689 -16.397 1.00 91.06 262 LYS A O 1
ATOM 2051 N N . THR A 1 263 ? 20.198 12.045 -14.225 1.00 91.25 263 THR A N 1
ATOM 2052 C CA . THR A 1 263 ? 21.528 12.592 -13.911 1.00 91.25 263 THR A CA 1
ATOM 2053 C C . THR A 1 263 ? 22.596 11.524 -13.701 1.00 91.25 263 THR A C 1
ATOM 2055 O O . THR A 1 263 ? 23.779 11.863 -13.690 1.00 91.25 263 THR A O 1
ATOM 2058 N N . GLN A 1 264 ? 22.200 10.255 -13.543 1.00 90.06 264 GLN A N 1
ATOM 2059 C CA . GLN A 1 264 ? 23.088 9.140 -13.206 1.00 90.06 264 GLN A CA 1
ATOM 2060 C C . GLN A 1 264 ? 23.943 9.443 -11.961 1.00 90.06 264 GLN A C 1
ATOM 2062 O O . GLN A 1 264 ? 25.117 9.082 -11.875 1.00 90.06 264 GLN A O 1
ATOM 2067 N N . ARG A 1 265 ? 23.359 10.162 -10.995 1.00 87.06 265 ARG A N 1
ATOM 2068 C CA . ARG A 1 265 ? 24.017 10.566 -9.750 1.00 87.06 265 ARG A CA 1
ATOM 2069 C C . ARG A 1 265 ? 23.154 10.192 -8.562 1.00 87.06 265 ARG A C 1
ATOM 2071 O O . ARG A 1 265 ? 22.007 10.622 -8.464 1.00 87.06 265 ARG A O 1
ATOM 2078 N N . LEU A 1 266 ? 23.752 9.438 -7.648 1.00 86.69 266 LEU A N 1
ATOM 2079 C CA . LEU A 1 266 ? 23.182 9.182 -6.338 1.00 86.69 266 LEU A CA 1
ATOM 2080 C C . LEU A 1 266 ? 23.585 10.314 -5.391 1.00 86.69 266 LEU A C 1
ATOM 2082 O O . LEU A 1 266 ? 24.769 10.606 -5.224 1.00 86.69 266 LEU A O 1
ATOM 2086 N N . ASP A 1 267 ? 22.600 10.947 -4.768 1.00 86.00 267 ASP A N 1
ATOM 2087 C CA . ASP A 1 267 ? 22.815 11.858 -3.650 1.00 86.00 267 ASP A CA 1
ATOM 2088 C C . ASP A 1 267 ? 22.356 11.142 -2.377 1.00 86.00 267 ASP A C 1
ATOM 2090 O O . ASP A 1 267 ? 21.168 10.899 -2.182 1.00 86.00 267 ASP A O 1
ATOM 2094 N N . HIS A 1 268 ? 23.307 10.779 -1.514 1.00 85.19 268 HIS A N 1
ATOM 2095 C CA . HIS A 1 268 ? 23.037 10.041 -0.276 1.00 85.19 268 HIS A CA 1
ATOM 2096 C C . HIS A 1 268 ? 22.067 10.776 0.662 1.00 85.19 268 HIS A C 1
ATOM 2098 O O . HIS A 1 268 ? 21.367 10.137 1.445 1.00 85.19 268 HIS A O 1
ATOM 2104 N N . SER A 1 269 ? 21.963 12.108 0.568 1.00 87.50 269 SER A N 1
ATOM 2105 C CA . SER A 1 269 ? 20.965 12.855 1.343 1.00 87.50 269 SER A CA 1
ATOM 2106 C C . SER A 1 269 ? 19.525 12.528 0.925 1.00 87.50 269 SER A C 1
ATOM 2108 O O . SER A 1 269 ? 18.602 12.703 1.713 1.00 87.50 269 SER A O 1
ATOM 2110 N N . LEU A 1 270 ? 19.316 11.985 -0.277 1.00 87.38 270 LEU A N 1
ATOM 2111 C CA . LEU A 1 270 ? 18.001 11.570 -0.766 1.00 87.38 270 LEU A CA 1
ATOM 2112 C C . LEU A 1 270 ? 17.508 10.288 -0.121 1.00 87.38 270 LEU A C 1
ATOM 2114 O O . LEU A 1 270 ? 16.301 10.087 -0.018 1.00 87.38 270 LEU A O 1
ATOM 2118 N N . ILE A 1 271 ? 18.423 9.439 0.339 1.00 91.00 271 ILE A N 1
ATOM 2119 C CA . ILE A 1 271 ? 18.068 8.196 1.015 1.00 91.00 271 ILE A CA 1
ATOM 2120 C C . ILE A 1 271 ? 17.426 8.540 2.355 1.00 91.00 271 ILE A C 1
ATOM 2122 O O . ILE A 1 271 ? 16.298 8.129 2.614 1.00 91.00 271 ILE A O 1
ATOM 2126 N N . SER A 1 272 ? 18.071 9.380 3.170 1.00 92.38 272 SER A N 1
ATOM 2127 C CA . SER A 1 272 ? 17.505 9.804 4.457 1.00 92.38 272 SER A CA 1
ATOM 2128 C C . SER A 1 272 ? 16.187 10.572 4.300 1.00 92.38 272 SER A C 1
ATOM 2130 O O . SER A 1 272 ? 15.246 10.338 5.059 1.00 92.38 272 SER A O 1
ATOM 2132 N N . GLU A 1 273 ? 16.072 11.434 3.288 1.00 94.06 273 GLU A N 1
ATOM 2133 C CA . GLU A 1 273 ? 14.814 12.123 2.983 1.00 94.06 273 GLU A CA 1
ATOM 2134 C C . GLU A 1 273 ? 13.726 11.158 2.471 1.00 94.06 273 GLU A C 1
ATOM 2136 O O . GLU A 1 273 ? 12.544 11.348 2.766 1.00 94.06 273 GLU A O 1
ATOM 2141 N N . GLY A 1 274 ? 14.108 10.089 1.765 1.00 94.56 274 GLY A N 1
ATOM 2142 C CA . GLY A 1 274 ? 13.198 9.047 1.288 1.00 94.56 274 GLY A CA 1
ATOM 2143 C C . GLY A 1 274 ? 12.637 8.222 2.441 1.00 94.56 274 GLY A C 1
ATOM 2144 O O . GLY A 1 274 ? 11.430 7.993 2.513 1.00 94.56 274 GLY A O 1
ATOM 2145 N N . HIS A 1 275 ? 13.486 7.868 3.410 1.00 95.56 275 HIS A N 1
ATOM 2146 C CA . HIS A 1 275 ? 13.052 7.269 4.676 1.00 95.56 275 HIS A CA 1
ATOM 2147 C C . HIS A 1 275 ? 12.060 8.172 5.411 1.00 95.56 275 HIS A C 1
ATOM 2149 O O . HIS A 1 275 ? 11.000 7.704 5.829 1.00 95.56 275 HIS A O 1
ATOM 2155 N N . PHE A 1 276 ? 12.363 9.470 5.509 1.00 95.44 276 PHE A N 1
ATOM 2156 C CA . PHE A 1 276 ? 11.469 10.445 6.133 1.00 95.44 276 PHE A CA 1
ATOM 2157 C C . PHE A 1 276 ? 10.116 10.547 5.411 1.00 95.44 276 PHE A C 1
ATOM 2159 O O . PHE A 1 276 ? 9.078 10.635 6.069 1.00 95.44 276 PHE A O 1
ATOM 2166 N N . MET A 1 277 ? 10.100 10.497 4.074 1.00 96.94 277 MET A N 1
ATOM 2167 C CA . MET A 1 277 ? 8.852 10.448 3.308 1.00 96.94 277 MET A CA 1
ATOM 2168 C C . MET A 1 277 ? 8.033 9.199 3.631 1.00 96.94 277 MET A C 1
ATOM 2170 O O . MET A 1 277 ? 6.834 9.318 3.876 1.00 96.94 277 MET A O 1
ATOM 2174 N N . LEU A 1 278 ? 8.659 8.022 3.675 1.00 97.62 278 LEU A N 1
ATOM 2175 C CA . LEU A 1 278 ? 7.957 6.773 3.968 1.00 97.62 278 LEU A CA 1
ATOM 2176 C C . LEU A 1 278 ? 7.374 6.767 5.390 1.00 97.62 278 LEU A C 1
ATOM 2178 O O . LEU A 1 278 ? 6.234 6.347 5.587 1.00 97.62 278 LEU A O 1
ATOM 2182 N N . ASP A 1 279 ? 8.100 7.316 6.368 1.00 96.31 279 ASP A N 1
ATOM 2183 C CA . ASP A 1 279 ? 7.601 7.502 7.737 1.00 96.31 279 ASP A CA 1
ATOM 2184 C C . ASP A 1 279 ? 6.415 8.466 7.804 1.00 96.31 279 ASP A C 1
ATOM 2186 O O . ASP A 1 279 ? 5.442 8.239 8.535 1.00 96.31 279 ASP A O 1
ATOM 2190 N N . LEU A 1 280 ? 6.476 9.551 7.030 1.00 96.19 280 LEU A N 1
ATOM 2191 C CA . LEU A 1 280 ? 5.373 10.491 6.905 1.00 96.19 280 LEU A CA 1
ATOM 2192 C C . LEU A 1 280 ? 4.152 9.824 6.259 1.00 96.19 280 LEU A C 1
ATOM 2194 O O . LEU A 1 280 ? 3.050 9.963 6.788 1.00 96.19 280 LEU A O 1
ATOM 2198 N N . ALA A 1 281 ? 4.336 9.084 5.165 1.00 96.88 281 ALA A N 1
ATOM 2199 C CA . ALA A 1 281 ? 3.267 8.360 4.485 1.00 96.88 281 ALA A CA 1
ATOM 2200 C C . ALA A 1 281 ? 2.603 7.349 5.430 1.00 96.88 281 ALA A C 1
ATOM 2202 O O . ALA A 1 281 ? 1.379 7.328 5.558 1.00 96.88 281 ALA A O 1
ATOM 2203 N N . PHE A 1 282 ? 3.393 6.581 6.182 1.00 96.50 282 PHE A N 1
ATOM 2204 C CA . PHE A 1 282 ? 2.862 5.640 7.166 1.00 96.50 282 PHE A CA 1
ATOM 2205 C C . PHE A 1 282 ? 2.105 6.348 8.304 1.00 96.50 282 PHE A C 1
ATOM 2207 O O . PHE A 1 282 ? 1.020 5.923 8.708 1.00 96.50 282 PHE A O 1
ATOM 2214 N N . SER A 1 283 ? 2.622 7.486 8.779 1.00 94.31 283 SER A N 1
ATOM 2215 C CA . SER A 1 283 ? 1.952 8.312 9.794 1.00 94.31 283 SER A CA 1
ATOM 2216 C C . SER A 1 283 ? 0.611 8.864 9.299 1.00 94.31 283 SER A C 1
ATOM 2218 O O . SER A 1 283 ? -0.378 8.844 10.035 1.00 94.31 283 SER A O 1
ATOM 2220 N N . LEU A 1 284 ? 0.560 9.336 8.049 1.00 94.38 284 LEU A N 1
ATOM 2221 C CA . LEU A 1 284 ? -0.676 9.781 7.405 1.00 94.38 284 LEU A CA 1
ATOM 2222 C C . LEU A 1 284 ? -1.661 8.620 7.265 1.00 94.38 284 LEU A C 1
ATOM 2224 O O . LEU A 1 284 ? -2.845 8.804 7.529 1.00 94.38 284 LEU A O 1
ATOM 2228 N N . ARG A 1 285 ? -1.183 7.422 6.907 1.00 95.75 285 ARG A N 1
ATOM 2229 C CA . ARG A 1 285 ? -2.007 6.213 6.745 1.00 95.75 285 ARG A CA 1
ATOM 2230 C C . ARG A 1 285 ? -2.661 5.791 8.054 1.00 95.75 285 ARG A C 1
ATOM 2232 O O . ARG A 1 285 ? -3.847 5.483 8.065 1.00 95.75 285 ARG A O 1
ATOM 2239 N N . ASN A 1 286 ? -1.931 5.841 9.166 1.00 93.00 286 ASN A N 1
ATOM 2240 C CA . ASN A 1 286 ? -2.512 5.563 10.481 1.00 93.00 286 ASN A CA 1
ATOM 2241 C C . ASN A 1 286 ? -3.550 6.621 10.872 1.00 93.00 286 ASN A C 1
ATOM 2243 O O . ASN A 1 286 ? -4.631 6.278 11.333 1.00 93.00 286 ASN A O 1
ATOM 2247 N N . GLY A 1 287 ? -3.285 7.898 10.580 1.00 91.38 287 GLY A N 1
ATOM 2248 C CA . GLY A 1 287 ? -4.305 8.933 10.735 1.00 91.38 287 GLY A CA 1
ATOM 2249 C C . GLY A 1 287 ? -5.537 8.679 9.858 1.00 91.38 287 GLY A C 1
ATOM 2250 O O . GLY A 1 287 ? -6.658 8.899 10.300 1.00 91.38 287 GLY A O 1
ATOM 2251 N N . LEU A 1 288 ? -5.359 8.199 8.627 1.00 92.75 288 LEU A N 1
ATOM 2252 C CA . LEU A 1 288 ? -6.474 7.895 7.731 1.00 92.75 288 LEU A CA 1
ATOM 2253 C C . LEU A 1 288 ? -7.355 6.774 8.292 1.00 92.75 288 LEU A C 1
ATOM 2255 O O . LEU A 1 288 ? -8.573 6.872 8.197 1.00 92.75 288 LEU A O 1
ATOM 2259 N N . ILE A 1 289 ? -6.758 5.760 8.923 1.00 90.12 289 ILE A N 1
ATOM 2260 C CA . ILE A 1 289 ? -7.497 4.715 9.646 1.00 90.12 289 ILE A CA 1
ATOM 2261 C C . ILE A 1 289 ? -8.280 5.306 10.818 1.00 90.12 289 ILE A C 1
ATOM 2263 O O . ILE A 1 289 ? -9.453 4.984 10.986 1.00 90.12 289 ILE A O 1
ATOM 2267 N N . ASP A 1 290 ? -7.647 6.172 11.609 1.00 88.12 290 ASP A N 1
ATOM 2268 C CA . ASP A 1 290 ? -8.261 6.742 12.811 1.00 88.12 290 ASP A CA 1
ATOM 2269 C C . ASP A 1 290 ? -9.424 7.694 12.486 1.00 88.12 290 ASP A C 1
ATOM 2271 O O . ASP A 1 290 ? -10.418 7.735 13.209 1.00 88.12 290 ASP A O 1
ATOM 2275 N N . PHE A 1 291 ? -9.292 8.489 11.418 1.00 86.81 291 PHE A N 1
ATOM 2276 C CA . PHE A 1 291 ? -10.216 9.587 11.100 1.00 86.81 291 PHE A CA 1
ATOM 2277 C C . PHE A 1 291 ? -11.073 9.352 9.861 1.00 86.81 291 PHE A C 1
ATOM 2279 O O . PHE A 1 291 ? -11.861 10.226 9.517 1.00 86.81 291 PHE A O 1
ATOM 2286 N N . GLY A 1 292 ? -10.872 8.251 9.136 1.00 86.06 292 GLY A N 1
ATOM 2287 C CA . GLY A 1 292 ? -11.644 7.842 7.961 1.00 86.06 292 GLY A CA 1
ATOM 2288 C C . GLY A 1 292 ? -11.620 8.782 6.746 1.00 86.06 292 GLY A C 1
ATOM 2289 O O . GLY A 1 292 ? -12.213 8.464 5.719 1.00 86.06 292 GLY A O 1
ATOM 2290 N N . LYS A 1 293 ? -10.991 9.959 6.849 1.00 89.06 293 LYS A N 1
ATOM 2291 C CA . LYS A 1 293 ? -10.945 11.000 5.815 1.00 89.06 293 LYS A CA 1
ATOM 2292 C C . LYS A 1 293 ? -9.587 11.678 5.781 1.00 89.06 293 LYS A C 1
ATOM 2294 O O . LYS A 1 293 ? -9.079 12.158 6.794 1.00 89.06 293 LYS A O 1
ATOM 2299 N N . GLU A 1 294 ? -9.064 11.826 4.573 1.00 90.38 294 GLU A N 1
ATOM 2300 C CA . GLU A 1 294 ? -7.792 12.497 4.319 1.00 90.38 294 GLU A CA 1
ATOM 2301 C C . GLU A 1 294 ? -7.822 13.995 4.675 1.00 90.38 294 GLU A C 1
ATOM 2303 O O . GLU A 1 294 ? -6.845 14.537 5.194 1.00 90.38 294 GLU A O 1
ATOM 2308 N N . SER A 1 295 ? -8.962 14.665 4.472 1.00 87.31 295 SER A N 1
ATOM 2309 C CA . SER A 1 295 ? -9.117 16.106 4.725 1.00 87.31 295 SER A CA 1
ATOM 2310 C C . SER A 1 295 ? -8.858 16.511 6.180 1.00 87.31 295 SER A C 1
ATOM 2312 O O . SER A 1 295 ? -8.498 17.655 6.448 1.00 87.31 295 SER A O 1
ATOM 2314 N N . VAL A 1 296 ? -8.996 15.575 7.122 1.00 87.69 296 VAL A N 1
ATOM 2315 C CA . VAL A 1 296 ? -8.786 15.811 8.556 1.00 87.69 296 VAL A CA 1
ATOM 2316 C C . VAL A 1 296 ? -7.306 15.690 8.942 1.00 87.69 296 VAL A C 1
ATOM 2318 O O . VAL A 1 296 ? -6.879 16.246 9.955 1.00 87.69 296 VAL A O 1
ATOM 2321 N N . LEU A 1 297 ? -6.482 15.023 8.127 1.00 87.44 297 LEU A N 1
ATOM 2322 C CA . LEU A 1 297 ? -5.095 14.699 8.476 1.00 87.44 297 LEU A CA 1
ATOM 2323 C C . LEU A 1 297 ? -4.218 15.943 8.640 1.00 87.44 297 LEU A C 1
ATOM 2325 O O . LEU A 1 297 ? -3.407 16.011 9.565 1.00 87.44 297 LEU A O 1
ATOM 2329 N N . LEU A 1 298 ? -4.416 16.958 7.794 1.00 85.00 298 LEU A N 1
ATOM 2330 C CA . LEU A 1 298 ? -3.654 18.211 7.852 1.00 85.00 298 LEU A CA 1
ATOM 2331 C C . LEU A 1 298 ? -4.177 19.216 8.885 1.00 85.00 298 LEU A C 1
ATOM 2333 O O . LEU A 1 298 ? -3.552 20.261 9.074 1.00 85.00 298 LEU A O 1
ATOM 2337 N N . ASN A 1 299 ? -5.267 18.909 9.594 1.00 87.00 299 ASN A N 1
ATOM 2338 C CA . ASN A 1 299 ? -5.705 19.730 10.727 1.00 87.00 299 ASN A CA 1
ATOM 2339 C C . ASN A 1 299 ? -4.745 19.589 11.918 1.00 87.00 299 ASN A C 1
ATOM 2341 O O . ASN A 1 299 ? -4.652 20.479 12.763 1.00 87.00 299 ASN A O 1
ATOM 2345 N N . LYS A 1 300 ? -3.971 18.497 11.967 1.00 87.25 300 LYS A N 1
ATOM 2346 C CA . LYS A 1 300 ? -2.868 18.333 12.914 1.00 87.25 300 LYS A CA 1
ATOM 2347 C C . LYS A 1 300 ? -1.662 19.140 12.427 1.00 87.25 300 LYS A C 1
ATOM 2349 O O . LYS A 1 300 ? -0.953 18.712 11.516 1.00 87.25 300 LYS A O 1
ATOM 2354 N N . LEU A 1 301 ? -1.404 20.278 13.078 1.00 84.38 301 LEU A N 1
ATOM 2355 C CA . LEU A 1 301 ? -0.332 21.222 12.721 1.00 84.38 301 LEU A CA 1
ATOM 2356 C C . LEU A 1 301 ? 1.018 20.527 12.463 1.00 84.38 301 LEU A C 1
ATOM 2358 O O . LEU A 1 301 ? 1.646 20.766 11.438 1.00 84.38 301 LEU A O 1
ATOM 2362 N N . GLN A 1 302 ? 1.407 19.587 13.329 1.00 87.50 302 GLN A N 1
ATOM 2363 C CA . GLN A 1 302 ? 2.670 18.848 13.208 1.00 87.50 302 GLN A CA 1
ATOM 2364 C C . GLN A 1 302 ? 2.763 17.985 11.937 1.00 87.50 302 GLN A C 1
ATOM 2366 O O . GLN A 1 302 ? 3.824 17.902 11.323 1.00 87.50 302 GLN A O 1
ATOM 2371 N N . LEU A 1 303 ? 1.672 17.326 11.530 1.00 87.38 303 LEU A N 1
ATOM 2372 C CA . LEU A 1 303 ? 1.644 16.522 10.300 1.00 87.38 303 LEU A CA 1
ATOM 2373 C C . LEU A 1 303 ? 1.690 17.421 9.068 1.00 87.38 303 LEU A C 1
ATOM 2375 O O . LEU A 1 303 ? 2.413 17.128 8.119 1.00 87.38 303 LEU A O 1
ATOM 2379 N N . LYS A 1 304 ? 0.975 18.548 9.115 1.00 90.19 304 LYS 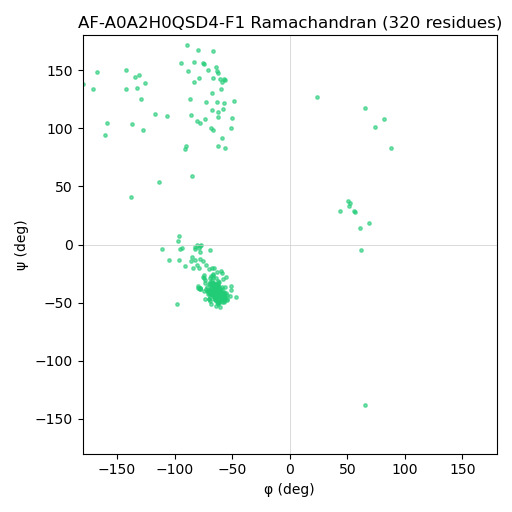A N 1
ATOM 2380 C CA . LYS A 1 304 ? 0.995 19.554 8.054 1.00 90.19 304 LYS A CA 1
ATOM 2381 C C . LYS A 1 304 ? 2.386 20.145 7.847 1.00 90.19 304 LYS A C 1
ATOM 2383 O O . LYS A 1 304 ? 2.825 20.255 6.707 1.00 90.19 304 LYS A O 1
ATOM 2388 N N . GLU A 1 305 ? 3.088 20.490 8.920 1.00 91.50 305 GLU A N 1
ATOM 2389 C CA . GLU A 1 305 ? 4.460 21.002 8.847 1.00 91.50 305 GLU A CA 1
ATOM 2390 C C . GLU A 1 305 ? 5.415 19.979 8.233 1.00 91.50 305 GLU A C 1
ATOM 2392 O O . GLU A 1 305 ? 6.116 20.311 7.278 1.00 91.50 305 GLU A O 1
ATOM 2397 N N . LYS A 1 306 ? 5.387 18.724 8.706 1.00 92.81 306 LYS A N 1
ATOM 2398 C CA . LYS A 1 306 ? 6.211 17.639 8.146 1.00 92.81 306 LYS A CA 1
ATOM 2399 C C . LYS A 1 306 ? 5.924 17.398 6.666 1.00 92.81 306 LYS A C 1
ATOM 2401 O O . LYS A 1 306 ? 6.853 17.227 5.884 1.00 92.81 306 LYS A O 1
ATOM 2406 N N . TYR A 1 307 ? 4.649 17.420 6.280 1.00 93.94 307 TYR A N 1
ATOM 2407 C CA . TYR A 1 307 ? 4.236 17.268 4.889 1.00 93.94 307 TYR A CA 1
ATOM 2408 C C . TYR A 1 307 ? 4.764 18.399 4.009 1.00 93.94 307 TYR A C 1
ATOM 2410 O O . TYR A 1 307 ? 5.391 18.149 2.983 1.00 93.94 307 TYR A O 1
ATOM 2418 N N . LEU A 1 308 ? 4.567 19.652 4.422 1.00 92.69 308 LEU A N 1
ATOM 2419 C CA . LEU A 1 308 ? 5.049 20.803 3.662 1.00 92.69 308 LEU A CA 1
ATOM 2420 C C . LEU A 1 308 ? 6.579 20.848 3.583 1.00 92.69 308 LEU A C 1
ATOM 2422 O O . LEU A 1 308 ? 7.110 21.228 2.541 1.00 92.69 308 LEU A O 1
ATOM 2426 N N . ASP A 1 309 ? 7.279 20.472 4.653 1.00 93.25 309 ASP A N 1
ATOM 2427 C CA . ASP A 1 309 ? 8.739 20.366 4.661 1.00 93.25 309 ASP A CA 1
ATOM 2428 C C . ASP A 1 309 ? 9.226 19.312 3.659 1.00 93.25 309 ASP A C 1
ATOM 2430 O O . ASP A 1 309 ? 10.036 19.627 2.786 1.00 93.25 309 ASP A O 1
ATOM 2434 N N . ASN A 1 310 ? 8.651 18.104 3.694 1.00 95.19 310 ASN A N 1
ATOM 2435 C CA . ASN A 1 310 ? 8.987 17.034 2.753 1.00 95.19 310 ASN A CA 1
ATOM 2436 C C . ASN A 1 310 ? 8.774 17.471 1.292 1.00 95.19 310 ASN A C 1
ATOM 2438 O O . ASN A 1 310 ? 9.685 17.368 0.470 1.00 95.19 310 ASN A O 1
ATOM 2442 N N . MET A 1 311 ? 7.612 18.062 0.990 1.00 94.75 311 MET A N 1
ATOM 2443 C CA . MET A 1 311 ? 7.290 18.549 -0.355 1.00 94.75 311 MET A CA 1
ATOM 2444 C C . MET A 1 311 ? 8.264 19.637 -0.832 1.00 94.75 311 MET A C 1
ATOM 2446 O O . MET A 1 311 ? 8.694 19.628 -1.986 1.00 94.75 311 MET A O 1
ATOM 2450 N N . LYS A 1 312 ? 8.649 20.579 0.042 1.00 93.00 312 LYS A N 1
ATOM 2451 C CA . LYS A 1 312 ? 9.633 21.624 -0.293 1.00 93.00 312 LYS A CA 1
ATOM 2452 C C . LYS A 1 312 ? 10.992 21.027 -0.635 1.00 93.00 312 LYS A C 1
ATOM 2454 O O . LYS A 1 312 ? 11.616 21.472 -1.599 1.00 93.00 312 LYS A O 1
ATOM 2459 N N . LYS A 1 313 ? 11.443 20.035 0.135 1.00 92.38 313 LYS A N 1
ATOM 2460 C CA . LYS A 1 313 ? 12.711 19.349 -0.121 1.00 92.38 313 LYS A CA 1
ATOM 2461 C C . LYS A 1 313 ? 12.675 18.609 -1.452 1.00 92.38 313 LYS A C 1
ATOM 2463 O O . LYS A 1 313 ? 13.561 18.848 -2.268 1.00 92.38 313 LYS A O 1
ATOM 2468 N N . ALA A 1 314 ? 11.628 17.824 -1.719 1.00 89.81 314 ALA A N 1
ATOM 2469 C CA . ALA A 1 314 ? 11.456 17.124 -2.994 1.00 89.81 314 ALA A CA 1
ATOM 2470 C C . ALA A 1 314 ? 11.527 18.092 -4.192 1.00 89.81 314 ALA A C 1
ATOM 2472 O O . ALA A 1 314 ? 12.292 17.877 -5.131 1.00 89.81 314 ALA A O 1
ATOM 2473 N N . ILE A 1 315 ? 10.824 19.230 -4.121 1.00 90.94 315 ILE A N 1
ATOM 2474 C CA . ILE A 1 315 ? 10.874 20.274 -5.160 1.00 90.94 315 ILE A CA 1
ATOM 2475 C C . ILE A 1 315 ? 12.287 20.849 -5.325 1.00 90.94 315 ILE A C 1
ATOM 2477 O O . ILE A 1 315 ? 12.738 21.067 -6.451 1.00 90.94 315 ILE A O 1
ATOM 2481 N N . LEU A 1 316 ? 12.988 21.131 -4.223 1.00 90.94 316 LEU A N 1
ATOM 2482 C CA . LEU A 1 316 ? 14.343 21.683 -4.266 1.00 90.94 316 LEU A CA 1
ATOM 2483 C C . LEU A 1 316 ? 15.329 20.708 -4.920 1.00 90.94 316 LEU A C 1
ATOM 2485 O O . LEU A 1 316 ? 16.204 21.144 -5.664 1.00 90.94 316 LEU A O 1
ATOM 2489 N N . ILE A 1 317 ? 15.179 19.412 -4.652 1.00 88.12 317 ILE A N 1
ATOM 2490 C CA . ILE A 1 317 ? 16.006 18.351 -5.231 1.00 88.12 317 ILE A CA 1
ATOM 2491 C C . ILE A 1 317 ? 15.804 18.291 -6.744 1.00 88.12 317 ILE A C 1
ATOM 2493 O O . ILE A 1 317 ? 16.775 18.408 -7.488 1.00 88.12 317 ILE A O 1
ATOM 2497 N N . VAL A 1 318 ? 14.550 18.200 -7.202 1.00 88.56 318 VAL A N 1
ATOM 2498 C CA . VAL A 1 318 ? 14.227 1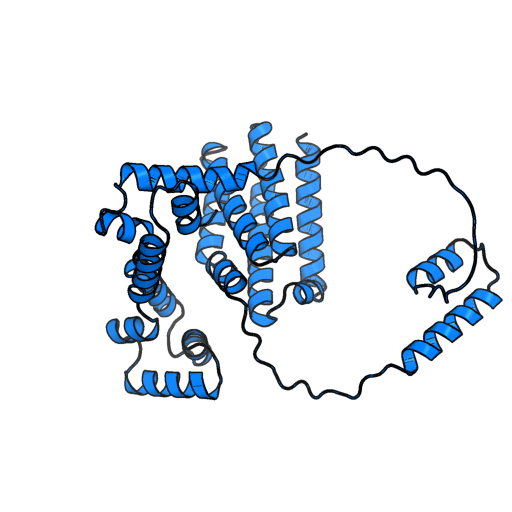8.161 -8.638 1.00 88.56 318 VAL A CA 1
ATOM 2499 C C . VAL A 1 318 ? 14.776 19.400 -9.355 1.00 88.56 318 VAL A C 1
ATOM 2501 O O . VAL A 1 318 ? 15.372 19.284 -10.420 1.00 88.56 318 VAL A O 1
ATOM 2504 N N . LYS A 1 319 ? 14.671 20.590 -8.742 1.00 90.81 319 LYS A N 1
ATOM 2505 C CA . LYS A 1 319 ? 15.221 21.839 -9.302 1.00 90.81 319 LYS A CA 1
ATOM 2506 C C . LYS A 1 319 ? 16.746 21.887 -9.387 1.00 90.81 319 LYS A C 1
ATOM 2508 O O . LYS A 1 319 ? 17.263 22.638 -10.199 1.00 90.81 319 LYS A O 1
ATOM 2513 N N . LYS A 1 320 ? 17.469 21.178 -8.518 1.00 87.62 320 LYS A N 1
ATOM 2514 C CA . LYS A 1 320 ? 18.942 21.142 -8.552 1.00 87.62 320 LYS A CA 1
ATOM 2515 C C . LYS A 1 320 ? 19.483 20.212 -9.636 1.00 87.62 320 LYS A C 1
ATOM 2517 O O . LYS A 1 320 ? 20.661 20.309 -9.968 1.00 87.62 320 LYS A O 1
ATOM 2522 N N . ALA A 1 321 ? 18.658 19.284 -10.107 1.00 81.75 321 ALA A N 1
ATOM 2523 C CA . ALA A 1 321 ? 19.071 18.210 -10.994 1.00 81.75 321 ALA A CA 1
ATOM 2524 C C . ALA A 1 321 ? 18.639 18.409 -12.461 1.00 81.75 321 ALA A C 1
ATOM 2526 O O . ALA A 1 321 ? 19.173 17.713 -13.325 1.00 81.75 321 ALA A O 1
ATOM 2527 N N . GLY A 1 322 ? 17.726 19.348 -12.740 1.00 75.25 322 GLY A N 1
ATOM 2528 C CA . GLY A 1 322 ? 17.432 19.862 -14.087 1.00 75.25 322 GLY A CA 1
ATOM 2529 C C . GLY A 1 322 ? 18.233 21.116 -14.405 1.00 75.25 322 GLY A C 1
ATOM 2530 O O . GLY A 1 322 ? 18.672 21.236 -15.568 1.00 75.25 322 GLY A O 1
#

Radius of gyration: 26.55 Å; Cα contacts (8 Å, |Δi|>4): 240; chains: 1; bounding box: 54×78×49 Å